Protein AF-A0A250J5I3-F1 (afdb_monomer_lite)

Structure (mmCIF, N/CA/C/O backbone):
data_AF-A0A250J5I3-F1
#
_entry.id   AF-A0A250J5I3-F1
#
loop_
_atom_site.group_PDB
_atom_site.id
_atom_site.type_symbol
_atom_site.label_atom_id
_atom_site.label_alt_id
_atom_site.label_comp_id
_atom_site.label_asym_id
_atom_site.label_entity_id
_atom_site.label_seq_id
_atom_site.pdbx_PDB_ins_code
_atom_site.Cartn_x
_atom_site.Cartn_y
_atom_site.Cartn_z
_atom_site.occupancy
_atom_site.B_iso_or_equiv
_atom_site.auth_seq_id
_atom_site.auth_comp_id
_atom_site.auth_asym_id
_atom_site.auth_atom_id
_atom_site.pdbx_PDB_model_num
ATOM 1 N N . MET A 1 1 ? 29.305 -10.556 -14.996 1.00 42.75 1 MET A N 1
ATOM 2 C CA . MET A 1 1 ? 28.631 -10.645 -13.682 1.00 42.75 1 MET A CA 1
ATOM 3 C C . MET A 1 1 ? 27.154 -10.826 -13.970 1.00 42.75 1 MET A C 1
ATOM 5 O O . MET A 1 1 ? 26.653 -10.110 -14.824 1.00 42.75 1 MET A O 1
ATOM 9 N N . SER A 1 2 ? 26.488 -11.826 -13.389 1.00 50.28 2 SER A N 1
ATOM 10 C CA . SER A 1 2 ? 25.041 -11.995 -13.577 1.00 50.28 2 SER A CA 1
ATOM 11 C C . SER A 1 2 ? 24.342 -10.745 -13.052 1.00 50.28 2 SER A C 1
ATOM 13 O O . SER A 1 2 ? 24.501 -10.423 -11.874 1.00 50.28 2 SER A O 1
ATOM 15 N N . GLN A 1 3 ? 23.629 -10.029 -13.919 1.00 68.94 3 GLN A N 1
ATOM 16 C CA . GLN A 1 3 ? 22.866 -8.850 -13.527 1.00 68.94 3 GLN A CA 1
ATOM 17 C C . GLN A 1 3 ? 21.899 -9.222 -12.401 1.00 68.94 3 GLN A C 1
ATOM 19 O O . GLN A 1 3 ? 21.121 -10.170 -12.521 1.00 68.94 3 GLN A O 1
ATOM 24 N N . GLY A 1 4 ? 21.992 -8.512 -11.276 1.00 89.81 4 GLY A N 1
ATOM 25 C CA . GLY A 1 4 ? 21.109 -8.736 -10.137 1.00 89.81 4 GLY A CA 1
ATOM 26 C C . GLY A 1 4 ? 19.684 -8.330 -10.495 1.00 89.81 4 GLY A C 1
ATOM 27 O O . GLY A 1 4 ? 19.469 -7.247 -11.033 1.00 89.81 4 GLY A O 1
ATOM 28 N N . VAL A 1 5 ? 18.705 -9.183 -10.201 1.00 95.69 5 VAL A N 1
ATOM 29 C CA . VAL A 1 5 ? 17.290 -8.798 -10.297 1.00 95.69 5 VAL A CA 1
ATOM 30 C C . VAL A 1 5 ? 16.966 -7.880 -9.123 1.00 95.69 5 VAL A C 1
ATOM 32 O O . VAL A 1 5 ? 17.154 -8.275 -7.974 1.00 95.69 5 VAL A O 1
ATOM 35 N N . VAL A 1 6 ? 16.467 -6.677 -9.408 1.00 96.44 6 VAL A N 1
ATOM 36 C CA . VAL A 1 6 ? 16.144 -5.659 -8.393 1.00 96.44 6 VAL A CA 1
ATOM 37 C C . VAL A 1 6 ? 14.668 -5.648 -8.017 1.00 96.44 6 VAL A C 1
ATOM 39 O O . VAL A 1 6 ? 14.320 -5.296 -6.894 1.00 96.44 6 VAL A O 1
ATOM 42 N N . ALA A 1 7 ? 13.789 -6.063 -8.930 1.00 96.06 7 ALA A N 1
ATOM 43 C CA . ALA A 1 7 ? 12.356 -6.139 -8.680 1.00 96.06 7 ALA A CA 1
ATOM 44 C C . ALA A 1 7 ? 11.700 -7.221 -9.541 1.00 96.06 7 ALA A C 1
ATOM 46 O O . ALA A 1 7 ? 12.154 -7.517 -10.646 1.00 96.06 7 ALA A O 1
ATOM 47 N N . ARG A 1 8 ? 10.601 -7.787 -9.035 1.00 96.81 8 ARG A N 1
ATOM 48 C CA . ARG A 1 8 ? 9.744 -8.720 -9.771 1.00 96.81 8 ARG A CA 1
ATOM 49 C C . ARG A 1 8 ? 8.285 -8.330 -9.630 1.00 96.81 8 ARG A C 1
ATOM 51 O O . ARG A 1 8 ? 7.863 -7.868 -8.572 1.00 96.81 8 ARG A O 1
ATOM 58 N N . ARG A 1 9 ? 7.506 -8.585 -10.674 1.00 95.19 9 ARG A N 1
ATOM 59 C CA . ARG A 1 9 ? 6.047 -8.581 -10.618 1.00 95.19 9 ARG A CA 1
ATOM 60 C C . ARG A 1 9 ? 5.505 -9.885 -11.166 1.00 95.19 9 ARG A C 1
ATOM 62 O O . ARG A 1 9 ? 5.894 -10.308 -12.246 1.00 95.19 9 ARG A O 1
ATOM 69 N N . ARG A 1 10 ? 4.564 -10.472 -10.435 1.00 95.62 10 ARG A N 1
ATOM 70 C CA . ARG A 1 10 ? 3.869 -11.693 -10.820 1.00 95.62 10 ARG A CA 1
ATOM 71 C C . ARG A 1 10 ? 2.427 -11.386 -11.212 1.00 95.62 10 ARG A C 1
ATOM 73 O O . ARG A 1 10 ? 1.768 -10.595 -10.540 1.00 95.62 10 ARG A O 1
ATOM 80 N N . TYR A 1 11 ? 1.969 -12.040 -12.271 1.00 95.50 11 TYR A N 1
ATOM 81 C CA . TYR A 1 11 ? 0.589 -12.047 -12.735 1.00 95.50 11 TYR A CA 1
ATOM 82 C C . TYR A 1 11 ? 0.059 -13.473 -12.711 1.00 95.50 11 TYR A C 1
ATOM 84 O O . TYR A 1 11 ? 0.733 -14.397 -13.176 1.00 95.50 11 TYR A O 1
ATOM 92 N N . ASP A 1 12 ? -1.160 -13.642 -12.224 1.00 93.75 12 ASP A N 1
ATOM 93 C CA . ASP A 1 12 ? -1.880 -14.899 -12.351 1.00 93.75 12 ASP A CA 1
ATOM 94 C C . ASP A 1 12 ? -2.465 -15.005 -13.760 1.00 93.75 12 ASP A C 1
ATOM 96 O O . ASP A 1 12 ? -2.951 -14.019 -14.325 1.00 93.75 12 ASP A O 1
ATOM 100 N N . ARG A 1 13 ? -2.407 -16.200 -14.353 1.00 92.31 13 ARG A N 1
ATOM 101 C CA . ARG A 1 13 ? -3.056 -16.457 -15.642 1.00 92.31 13 ARG A CA 1
ATOM 102 C C . ARG A 1 13 ? -4.535 -16.760 -15.412 1.00 92.31 13 ARG A C 1
ATOM 104 O O . ARG A 1 13 ? -4.888 -17.508 -14.502 1.00 92.31 13 ARG A O 1
ATOM 111 N N . VAL A 1 14 ? -5.405 -16.197 -16.248 1.00 89.75 14 VAL A N 1
ATOM 112 C CA . VAL A 1 14 ? -6.868 -16.369 -16.142 1.00 89.75 14 VAL A CA 1
ATOM 113 C C . VAL A 1 14 ? -7.299 -17.822 -16.323 1.00 89.75 14 VAL A C 1
ATOM 115 O O . VAL A 1 14 ? -8.282 -18.251 -15.728 1.00 89.75 14 VAL A O 1
ATOM 118 N N . ASP A 1 15 ? -6.549 -18.598 -17.104 1.00 89.38 15 ASP A N 1
ATOM 119 C CA . ASP A 1 15 ? -6.783 -20.034 -17.286 1.00 89.38 15 ASP A CA 1
ATOM 120 C C . ASP A 1 15 ? -6.412 -20.879 -16.047 1.00 89.38 15 ASP A C 1
ATOM 122 O O . ASP A 1 15 ? -6.593 -22.098 -16.053 1.00 89.38 15 ASP A O 1
ATOM 126 N N . GLY A 1 16 ? -5.873 -20.248 -14.997 1.00 84.94 16 GLY A N 1
ATOM 127 C CA . GLY A 1 16 ? -5.437 -20.882 -13.756 1.00 84.94 16 GLY A CA 1
ATOM 128 C C . GLY A 1 16 ? -4.137 -21.680 -13.876 1.00 84.94 16 GLY A C 1
ATOM 129 O O . GLY A 1 16 ? -3.735 -22.342 -12.918 1.00 84.94 16 GLY A O 1
ATOM 130 N N . ARG A 1 17 ? -3.457 -21.657 -15.030 1.00 85.44 17 ARG A N 1
ATOM 131 C CA . ARG A 1 17 ? -2.283 -22.500 -15.285 1.00 85.44 17 ARG A CA 1
ATOM 132 C C . ARG A 1 17 ? -0.997 -21.701 -15.138 1.00 85.44 17 ARG A C 1
ATOM 134 O O . ARG A 1 17 ? -0.411 -21.240 -16.113 1.00 85.44 17 ARG A O 1
ATOM 141 N N . GLY A 1 18 ? -0.515 -21.593 -13.906 1.00 88.31 18 GLY A N 1
ATOM 142 C CA . GLY A 1 18 ? 0.772 -20.965 -13.611 1.00 88.31 18 GLY A CA 1
ATOM 143 C C . GLY A 1 18 ? 0.701 -19.440 -13.564 1.00 88.31 18 GLY A C 1
ATOM 144 O O . GLY A 1 18 ? -0.332 -18.865 -13.232 1.00 88.31 18 GLY A O 1
ATOM 145 N N . HIS A 1 19 ? 1.831 -18.788 -13.825 1.00 94.69 19 HIS A N 1
ATOM 146 C CA . HIS A 1 19 ? 1.980 -17.345 -13.670 1.00 94.69 19 HIS A CA 1
ATOM 147 C C . HIS A 1 19 ? 2.905 -16.768 -14.736 1.00 94.69 19 HIS A C 1
ATOM 149 O O . HIS A 1 19 ? 3.790 -17.462 -15.235 1.00 94.69 19 HIS A O 1
ATOM 155 N N . VAL A 1 20 ? 2.705 -15.487 -15.032 1.00 96.81 20 VAL A N 1
ATOM 156 C CA . VAL A 1 20 ? 3.652 -14.672 -15.795 1.00 96.81 20 VAL A CA 1
ATOM 157 C C . VAL A 1 20 ? 4.465 -13.845 -14.812 1.00 96.81 20 VAL A C 1
ATOM 159 O O . VAL A 1 20 ? 3.907 -13.246 -13.892 1.00 96.81 20 VAL A O 1
ATOM 162 N N . GLU A 1 21 ? 5.778 -13.800 -14.994 1.00 97.50 21 GLU A N 1
ATOM 163 C CA . GLU A 1 21 ? 6.678 -12.972 -14.195 1.00 97.50 21 GLU A CA 1
ATOM 164 C C . GLU A 1 21 ? 7.330 -11.905 -15.072 1.00 97.50 21 GLU A C 1
ATOM 166 O O . GLU A 1 21 ? 7.763 -12.179 -16.186 1.00 97.50 21 GLU A O 1
ATOM 171 N N . VAL A 1 22 ? 7.419 -10.687 -14.544 1.00 97.94 22 VAL A N 1
ATOM 172 C CA . VAL A 1 22 ? 8.264 -9.614 -15.063 1.00 97.94 22 VAL A CA 1
ATOM 173 C C . VAL A 1 22 ? 9.399 -9.406 -14.076 1.00 97.94 22 VAL A C 1
ATOM 175 O O . VAL A 1 22 ? 9.141 -9.073 -12.920 1.00 97.94 22 VAL A O 1
ATOM 178 N N . ALA A 1 23 ? 10.638 -9.567 -14.519 1.00 98.06 23 ALA A N 1
ATOM 179 C CA . ALA A 1 23 ? 11.836 -9.293 -13.740 1.00 98.06 23 ALA A CA 1
ATOM 180 C C . ALA A 1 23 ? 12.533 -8.039 -14.277 1.00 98.06 23 ALA A C 1
ATOM 182 O O . ALA A 1 23 ? 12.765 -7.925 -15.477 1.00 98.06 23 ALA A O 1
ATOM 183 N N . PHE A 1 24 ? 12.886 -7.117 -13.383 1.00 97.94 24 PHE A N 1
ATOM 184 C CA . PHE A 1 24 ? 13.697 -5.939 -13.684 1.00 97.94 24 PHE A CA 1
ATOM 185 C C . PHE A 1 24 ? 15.104 -6.150 -13.147 1.00 97.94 24 PHE A C 1
ATOM 187 O O . PHE A 1 24 ? 15.281 -6.520 -11.982 1.00 97.94 24 PHE A O 1
ATOM 194 N N . PHE A 1 25 ? 16.099 -5.907 -13.988 1.00 97.81 25 PHE A N 1
ATOM 195 C CA . PHE A 1 25 ? 17.501 -6.084 -13.646 1.00 97.81 25 PHE A CA 1
ATOM 196 C C . PHE A 1 25 ? 18.133 -4.754 -13.237 1.00 97.81 25 PHE A C 1
ATOM 198 O O . PHE A 1 25 ? 17.642 -3.678 -13.582 1.00 97.81 25 PHE A O 1
ATOM 205 N N . GLN A 1 26 ? 19.219 -4.843 -12.472 1.00 96.94 26 GLN A N 1
ATOM 206 C CA . GLN A 1 26 ? 20.009 -3.706 -12.018 1.00 96.94 26 GLN A CA 1
ATOM 207 C C . GLN A 1 26 ? 20.327 -2.775 -13.200 1.00 96.94 26 GLN A C 1
ATOM 209 O O . GLN A 1 26 ? 20.926 -3.237 -14.172 1.00 96.94 26 GLN A O 1
ATOM 214 N N . PRO A 1 27 ? 19.955 -1.482 -13.130 1.00 97.38 27 PRO A N 1
ATOM 215 C CA . PRO A 1 27 ? 20.377 -0.519 -14.131 1.00 97.38 27 PRO A CA 1
ATOM 216 C C . PRO A 1 27 ? 21.900 -0.395 -14.164 1.00 97.38 27 PRO A C 1
ATOM 218 O O . PRO A 1 27 ? 22.549 -0.322 -13.115 1.00 97.38 27 PRO A O 1
ATOM 221 N N . GLU A 1 28 ? 22.453 -0.340 -15.368 1.00 95.88 28 GLU A N 1
ATOM 222 C CA . GLU A 1 28 ? 23.886 -0.228 -15.625 1.00 95.88 28 GLU A CA 1
ATOM 223 C C . GLU A 1 28 ? 24.174 1.046 -16.400 1.00 95.88 28 GLU A C 1
ATOM 225 O O . GLU A 1 28 ? 23.474 1.350 -17.366 1.00 95.88 28 GLU A O 1
ATOM 230 N N . GLN A 1 29 ? 25.226 1.753 -16.000 1.00 96.56 29 GLN A N 1
ATOM 231 C CA . GLN A 1 29 ? 25.740 2.864 -16.781 1.00 96.56 29 GLN A CA 1
ATOM 232 C C . GLN A 1 29 ? 26.491 2.332 -18.002 1.00 96.56 29 GLN A C 1
ATOM 234 O O . GLN A 1 29 ? 27.327 1.430 -17.892 1.00 96.56 29 GLN A O 1
ATOM 239 N N . ASP A 1 30 ? 26.194 2.897 -19.161 1.00 93.25 30 ASP A N 1
ATOM 240 C CA . ASP A 1 30 ? 26.934 2.665 -20.383 1.00 93.25 30 ASP A CA 1
ATOM 241 C C . ASP A 1 30 ? 28.211 3.509 -20.405 1.00 93.25 30 ASP A C 1
ATOM 243 O O . ASP A 1 30 ? 28.199 4.706 -20.119 1.00 93.25 30 ASP A O 1
ATOM 247 N N . GLY A 1 31 ? 29.335 2.859 -20.707 1.00 90.06 31 GLY A N 1
ATOM 248 C CA . GLY A 1 31 ? 30.650 3.491 -20.647 1.00 90.06 31 GLY A CA 1
ATOM 249 C C . GLY A 1 31 ? 30.929 4.472 -21.785 1.00 90.06 31 GLY A C 1
ATOM 250 O O . GLY A 1 31 ? 31.858 5.265 -21.659 1.00 90.06 31 GLY A O 1
ATOM 251 N N . GLU A 1 32 ? 30.163 4.422 -22.879 1.00 91.00 32 GLU A N 1
ATOM 252 C CA . GLU A 1 32 ? 30.363 5.290 -24.042 1.00 91.00 32 GLU A CA 1
ATOM 253 C C . GLU A 1 32 ? 29.457 6.517 -23.985 1.00 91.00 32 GLU A C 1
ATOM 255 O O . GLU A 1 32 ? 29.930 7.637 -24.178 1.00 91.00 32 GLU A O 1
ATOM 260 N N . THR A 1 33 ? 28.165 6.324 -23.707 1.00 91.56 33 THR A N 1
ATOM 261 C CA . THR A 1 33 ? 27.198 7.432 -23.694 1.00 91.56 33 THR A CA 1
ATOM 262 C C . THR A 1 33 ? 27.075 8.100 -22.327 1.00 91.56 33 THR A C 1
ATOM 264 O O . THR A 1 33 ? 26.702 9.268 -22.250 1.00 91.56 33 THR A O 1
ATOM 267 N N . GLY A 1 34 ? 27.391 7.383 -21.243 1.00 91.50 34 GLY A N 1
ATOM 268 C CA . GLY A 1 34 ? 27.132 7.820 -19.871 1.00 91.50 34 GLY A CA 1
ATOM 269 C C . GLY A 1 34 ? 25.677 7.644 -19.422 1.00 91.50 34 GLY A C 1
ATOM 270 O O . GLY A 1 34 ? 25.412 7.798 -18.227 1.00 91.50 34 GLY A O 1
ATOM 271 N N . ASP A 1 35 ? 24.770 7.281 -20.337 1.00 94.25 35 ASP A N 1
ATOM 272 C CA . ASP A 1 35 ? 23.377 6.954 -20.032 1.00 94.25 35 ASP A CA 1
ATOM 273 C C . ASP A 1 35 ? 23.287 5.622 -19.287 1.00 94.25 35 ASP A C 1
ATOM 275 O O . ASP A 1 35 ? 24.195 4.794 -19.299 1.00 94.25 35 ASP A O 1
ATOM 279 N N . PHE A 1 36 ? 22.148 5.376 -18.660 1.00 97.44 36 PHE A N 1
ATOM 280 C CA . PHE A 1 36 ? 21.834 4.115 -18.014 1.00 97.44 36 PHE A CA 1
ATOM 281 C C . PHE A 1 36 ? 20.907 3.274 -18.882 1.00 97.44 36 PHE A C 1
ATOM 283 O O . PHE A 1 36 ? 19.959 3.774 -19.484 1.00 97.44 36 PHE A O 1
ATOM 290 N N . ARG A 1 37 ? 21.125 1.961 -18.871 1.00 96.50 37 ARG A N 1
ATOM 291 C CA . ARG A 1 37 ? 20.185 0.967 -19.395 1.00 96.50 37 ARG A CA 1
ATOM 292 C C . ARG A 1 37 ? 19.650 0.099 -18.266 1.00 96.50 37 ARG A C 1
ATOM 294 O O . ARG A 1 37 ? 20.399 -0.309 -17.384 1.00 96.50 37 ARG A O 1
ATOM 301 N N . CYS A 1 38 ? 18.364 -0.224 -18.308 1.00 97.75 38 CYS A N 1
ATOM 302 C CA . CYS A 1 38 ? 17.721 -1.167 -17.401 1.00 97.75 38 CYS A CA 1
ATOM 303 C C . CYS A 1 38 ? 17.100 -2.310 -18.216 1.00 97.75 38 CYS A C 1
ATOM 305 O O . CYS A 1 38 ? 16.124 -2.093 -18.946 1.00 97.75 38 CYS A O 1
ATOM 307 N N . PRO A 1 39 ? 17.668 -3.523 -18.131 1.00 98.06 39 PRO A N 1
ATOM 308 C CA . PRO A 1 39 ? 17.087 -4.710 -18.743 1.00 98.06 39 PRO A CA 1
ATOM 309 C C . PRO A 1 39 ? 15.846 -5.193 -17.985 1.00 98.06 39 PRO A C 1
ATOM 311 O O . PRO A 1 39 ? 15.742 -5.049 -16.763 1.00 98.06 39 PRO A O 1
ATOM 314 N N . PHE A 1 40 ? 14.921 -5.825 -18.703 1.00 98.00 40 PHE A N 1
ATOM 315 C CA . PHE A 1 40 ? 13.791 -6.543 -18.125 1.00 98.00 40 PHE A CA 1
ATOM 316 C C . PHE A 1 40 ? 13.468 -7.817 -18.913 1.00 98.00 40 PHE A C 1
ATOM 318 O O . PHE A 1 40 ? 13.698 -7.907 -20.122 1.00 98.00 40 PHE A O 1
ATOM 325 N N . GLU A 1 41 ? 12.920 -8.808 -18.215 1.00 98.25 41 GLU A N 1
ATOM 326 C CA . GLU A 1 41 ? 12.480 -10.081 -18.786 1.00 98.25 41 GLU A CA 1
ATOM 327 C C . GLU A 1 41 ? 11.027 -10.354 -18.410 1.00 98.25 41 GLU A C 1
ATOM 329 O O . GLU A 1 41 ? 10.635 -10.151 -17.264 1.00 98.25 41 GLU A O 1
ATOM 334 N N . ILE A 1 42 ? 10.240 -10.838 -19.368 1.00 97.94 42 ILE A N 1
ATOM 335 C CA . ILE A 1 42 ? 8.886 -11.346 -19.158 1.00 97.94 42 ILE A CA 1
ATOM 336 C C . ILE A 1 42 ? 8.903 -12.836 -19.469 1.00 97.94 42 ILE A C 1
ATOM 338 O O . ILE A 1 42 ? 9.229 -13.215 -20.591 1.00 97.94 42 ILE A O 1
ATOM 342 N N . SER A 1 43 ? 8.538 -13.673 -18.505 1.00 97.12 43 SER A N 1
ATOM 343 C CA . SER A 1 43 ? 8.536 -15.132 -18.639 1.00 97.12 43 SER A CA 1
ATOM 344 C C . SER A 1 43 ? 7.181 -15.731 -18.254 1.00 97.12 43 SER A C 1
ATOM 346 O O . SER A 1 43 ? 6.401 -15.121 -17.525 1.00 97.12 43 SER A O 1
ATOM 348 N N . GLY A 1 44 ? 6.882 -16.928 -18.768 1.00 94.56 44 GLY A N 1
ATOM 349 C CA . GLY A 1 44 ? 5.645 -17.660 -18.455 1.00 94.56 44 GLY A CA 1
ATOM 350 C C . GLY A 1 44 ? 4.430 -17.314 -19.327 1.00 94.56 44 GLY A C 1
ATOM 351 O O . GLY A 1 44 ? 3.323 -17.758 -19.024 1.00 94.56 44 GLY A O 1
ATOM 352 N N . LEU A 1 45 ? 4.612 -16.534 -20.399 1.00 93.19 45 LEU A N 1
ATOM 353 C CA . LEU A 1 45 ? 3.567 -16.294 -21.400 1.00 93.19 45 LEU A CA 1
ATOM 354 C C . LEU A 1 45 ? 3.282 -17.574 -22.202 1.00 93.19 45 LEU A C 1
ATOM 356 O O . LEU A 1 45 ? 4.190 -18.326 -22.553 1.00 93.19 45 LEU A O 1
ATOM 360 N N . GLU A 1 46 ? 2.010 -17.833 -22.500 1.00 88.50 46 GLU A N 1
ATOM 361 C CA . GLU A 1 46 ? 1.612 -19.040 -23.227 1.00 88.50 46 GLU A CA 1
ATOM 362 C C . GLU A 1 46 ? 2.045 -18.977 -24.691 1.00 88.50 46 GLU A C 1
ATOM 364 O O . GLU A 1 46 ? 1.705 -18.036 -25.403 1.00 88.50 46 GLU A O 1
ATOM 369 N N . GLY A 1 47 ? 2.786 -19.993 -25.142 1.00 86.56 47 GLY A N 1
ATOM 370 C CA . GLY A 1 47 ? 3.242 -20.089 -26.531 1.00 86.56 47 GLY A CA 1
ATOM 371 C C . GLY A 1 47 ? 4.273 -19.030 -26.936 1.00 86.56 47 GLY A C 1
ATOM 372 O O . GLY A 1 47 ? 4.554 -18.896 -28.124 1.00 86.56 47 GLY A O 1
ATOM 373 N N . VAL A 1 48 ? 4.834 -18.288 -25.975 1.00 88.94 48 VAL A N 1
ATOM 374 C CA . VAL A 1 48 ? 5.797 -17.207 -26.212 1.00 88.94 48 VAL A CA 1
ATOM 375 C C . VAL A 1 48 ? 7.054 -17.474 -25.384 1.00 88.94 48 VAL A C 1
ATOM 377 O O . VAL A 1 48 ? 6.977 -17.686 -24.174 1.00 88.94 48 VAL A O 1
ATOM 380 N N . GLU A 1 49 ? 8.221 -17.484 -26.035 1.00 93.56 49 GLU A N 1
ATOM 381 C CA . GLU A 1 49 ? 9.507 -17.507 -25.325 1.00 93.56 49 GLU A CA 1
ATOM 382 C C . GLU A 1 49 ? 9.676 -16.250 -24.464 1.00 93.56 49 GLU A C 1
ATOM 384 O O . GLU A 1 49 ? 9.060 -15.218 -24.731 1.00 93.56 49 GLU A O 1
ATOM 389 N N . SER A 1 50 ? 10.532 -16.311 -23.439 1.00 94.56 50 SER A N 1
ATOM 390 C CA . SER A 1 50 ? 10.776 -15.150 -22.581 1.00 94.56 50 SER A CA 1
ATOM 391 C C . SER A 1 50 ? 11.113 -13.898 -23.399 1.00 94.56 50 SER A C 1
ATOM 393 O O . SER A 1 50 ? 12.093 -13.871 -24.146 1.00 94.56 50 SER A O 1
ATOM 395 N N . ILE A 1 51 ? 10.340 -12.830 -23.208 1.00 96.00 51 ILE A N 1
ATOM 396 C CA . ILE A 1 51 ? 10.601 -11.536 -23.839 1.00 96.00 51 ILE A CA 1
ATOM 397 C C . ILE A 1 51 ? 11.703 -10.854 -23.037 1.00 96.00 51 ILE A C 1
ATOM 399 O O . ILE A 1 51 ? 11.495 -10.528 -21.871 1.00 96.00 51 ILE A O 1
ATOM 403 N N . ARG A 1 52 ? 12.856 -10.602 -23.658 1.00 97.19 52 ARG A N 1
ATOM 404 C CA . ARG A 1 52 ? 13.964 -9.847 -23.056 1.00 97.19 52 ARG A CA 1
ATOM 405 C C . ARG A 1 52 ? 14.170 -8.542 -23.803 1.00 97.19 52 ARG A C 1
ATOM 407 O O . ARG A 1 52 ? 14.382 -8.547 -25.012 1.00 97.19 52 ARG A O 1
ATOM 414 N N . GLN A 1 53 ? 14.091 -7.434 -23.082 1.00 96.94 53 GLN A N 1
ATOM 415 C CA . GLN A 1 53 ? 14.249 -6.088 -23.624 1.00 96.94 53 GLN A CA 1
ATOM 416 C C . GLN A 1 53 ? 15.017 -5.214 -22.631 1.00 96.94 53 GLN A C 1
ATOM 418 O O . GLN A 1 53 ? 15.301 -5.618 -21.505 1.00 96.94 53 GLN A O 1
ATOM 423 N N . GLN A 1 54 ? 15.368 -4.007 -23.056 1.00 96.31 54 GLN A N 1
ATOM 424 C CA . GLN A 1 54 ? 16.018 -3.015 -22.211 1.00 96.31 54 GLN A CA 1
ATOM 425 C C . GLN A 1 54 ? 15.499 -1.625 -22.553 1.00 96.31 54 GLN A C 1
ATOM 427 O O . GLN A 1 54 ? 15.147 -1.357 -23.702 1.00 96.31 54 GLN A O 1
ATOM 432 N N . ALA A 1 55 ? 15.468 -0.753 -21.554 1.00 95.62 55 ALA A N 1
ATOM 433 C CA . ALA A 1 55 ? 15.131 0.652 -21.721 1.00 95.62 55 ALA A CA 1
ATOM 434 C C . ALA A 1 55 ? 16.285 1.536 -21.251 1.00 95.62 55 ALA A C 1
ATOM 436 O O . ALA A 1 55 ? 17.064 1.128 -20.391 1.00 95.62 55 ALA A O 1
ATOM 437 N N . TRP A 1 56 ? 16.382 2.733 -21.820 1.00 94.25 56 TRP A N 1
ATOM 438 C CA . TRP A 1 56 ? 17.458 3.685 -21.552 1.00 94.25 56 TRP A CA 1
ATOM 439 C C . TRP A 1 56 ? 16.954 4.864 -20.730 1.00 94.25 56 TRP A C 1
ATOM 441 O O . TRP A 1 56 ? 15.762 5.147 -20.736 1.00 94.25 56 TRP A O 1
ATOM 451 N N . GLY A 1 57 ? 17.843 5.554 -20.031 1.00 91.69 57 GLY A N 1
ATOM 452 C CA . GLY A 1 57 ? 17.551 6.798 -19.333 1.00 91.69 57 GLY A CA 1
ATOM 453 C C . GLY A 1 57 ? 18.829 7.537 -18.961 1.00 91.69 57 GLY A C 1
ATOM 454 O O . GLY A 1 57 ? 19.892 6.934 -18.901 1.00 91.69 57 GLY A O 1
ATOM 455 N N . VAL A 1 58 ? 18.721 8.834 -18.688 1.00 92.94 58 VAL A N 1
ATOM 456 C CA . VAL A 1 58 ? 19.848 9.693 -18.288 1.00 92.94 58 VAL A CA 1
ATOM 457 C C . VAL A 1 58 ? 20.477 9.209 -16.976 1.00 92.94 58 VAL A C 1
ATOM 459 O O . VAL A 1 58 ? 21.678 9.336 -16.763 1.00 92.94 58 VAL A O 1
ATOM 462 N N . ASP A 1 59 ? 19.667 8.616 -16.096 1.00 95.25 59 ASP A N 1
ATOM 463 C CA . ASP A 1 59 ? 20.110 8.000 -14.851 1.00 95.25 59 ASP A CA 1
ATOM 464 C C . ASP A 1 59 ? 19.451 6.629 -14.618 1.00 95.25 59 ASP A C 1
ATOM 466 O O . ASP A 1 59 ? 18.553 6.186 -15.345 1.00 95.25 59 ASP A O 1
ATOM 470 N N . SER A 1 60 ? 19.911 5.942 -13.570 1.00 96.00 60 SER A N 1
ATOM 471 C CA . SER A 1 60 ? 19.405 4.617 -13.196 1.00 96.00 60 SER A CA 1
ATOM 472 C C . SER A 1 60 ? 17.912 4.598 -12.850 1.00 96.00 60 SER A C 1
ATOM 474 O O . SER A 1 60 ? 17.248 3.588 -13.095 1.00 96.00 60 SER A O 1
ATOM 476 N N . VAL A 1 61 ? 17.370 5.693 -12.307 1.00 95.62 61 VAL A N 1
ATOM 477 C CA . VAL A 1 61 ? 15.958 5.796 -11.920 1.00 95.62 61 VAL A CA 1
ATOM 478 C C . VAL A 1 61 ? 15.095 5.907 -13.169 1.00 95.62 61 VAL A C 1
ATOM 480 O O . VAL A 1 61 ? 14.138 5.146 -13.321 1.00 95.62 61 VAL A O 1
ATOM 483 N N . GLN A 1 62 ? 15.458 6.792 -14.097 1.00 93.19 62 GLN A N 1
ATOM 484 C CA . GLN A 1 62 ? 14.748 6.967 -15.354 1.00 93.19 62 GLN A CA 1
ATOM 485 C C . GLN A 1 62 ? 14.825 5.699 -16.210 1.00 93.19 62 GLN A C 1
ATOM 487 O O . GLN A 1 62 ? 13.805 5.278 -16.755 1.00 93.19 62 GLN A O 1
ATOM 492 N N . ALA A 1 63 ? 15.988 5.044 -16.290 1.00 95.81 63 ALA A N 1
ATOM 493 C CA . ALA A 1 63 ? 16.127 3.787 -17.024 1.00 95.81 63 ALA A CA 1
ATOM 494 C C . ALA A 1 63 ? 15.179 2.705 -16.473 1.00 95.81 63 ALA A C 1
ATOM 496 O O . ALA A 1 63 ? 14.497 2.025 -17.243 1.00 95.81 63 ALA A O 1
ATOM 497 N N . LEU A 1 64 ? 15.065 2.586 -15.144 1.00 96.06 64 LEU A N 1
ATOM 498 C CA . LEU A 1 64 ? 14.128 1.661 -14.501 1.00 96.06 64 LEU A CA 1
ATOM 499 C C . LEU A 1 64 ? 12.660 2.040 -14.762 1.00 96.06 64 LEU A C 1
ATOM 501 O O . LEU A 1 64 ? 11.850 1.169 -15.083 1.00 96.06 64 LEU A O 1
ATOM 505 N N . GLN A 1 65 ? 12.303 3.324 -14.671 1.00 94.31 65 GLN A N 1
ATOM 506 C CA . GLN A 1 65 ? 10.952 3.803 -14.991 1.00 94.31 65 GLN A CA 1
ATOM 507 C C . GLN A 1 65 ? 10.572 3.489 -16.446 1.00 94.31 65 GLN A C 1
ATOM 509 O O . GLN A 1 65 ? 9.469 2.999 -16.710 1.00 94.31 65 GLN A O 1
ATOM 514 N N . GLN A 1 66 ? 11.492 3.700 -17.390 1.00 93.50 66 GLN A N 1
ATOM 515 C CA . GLN A 1 66 ? 11.271 3.361 -18.794 1.00 93.50 66 GLN A CA 1
ATOM 516 C C . GLN A 1 66 ? 11.202 1.845 -19.019 1.00 93.50 66 GLN A C 1
ATOM 518 O O . GLN A 1 66 ? 10.397 1.395 -19.831 1.00 93.50 66 GLN A O 1
ATOM 523 N N . ALA A 1 67 ? 11.953 1.037 -18.263 1.00 96.31 67 ALA A N 1
ATOM 524 C CA . ALA A 1 67 ? 11.840 -0.420 -18.322 1.00 96.31 67 ALA A CA 1
ATOM 525 C C . ALA A 1 67 ? 10.461 -0.896 -17.842 1.00 96.31 67 ALA A C 1
ATOM 527 O O . ALA A 1 67 ? 9.841 -1.738 -18.491 1.00 96.31 67 ALA A O 1
ATOM 528 N N . MET A 1 68 ? 9.925 -0.316 -16.760 1.00 95.69 68 MET A N 1
ATOM 529 C CA . MET A 1 68 ? 8.563 -0.606 -16.286 1.00 95.69 68 MET A CA 1
ATOM 530 C C . MET A 1 68 ? 7.501 -0.242 -17.332 1.00 95.69 68 MET A C 1
ATOM 532 O O . MET A 1 68 ? 6.555 -1.002 -17.557 1.00 95.69 68 MET A O 1
ATOM 536 N N . GLN A 1 69 ? 7.679 0.885 -18.023 1.00 93.44 69 GLN A N 1
ATOM 537 C CA . GLN A 1 69 ? 6.819 1.273 -19.139 1.00 93.44 69 GLN A CA 1
ATOM 538 C C . GLN A 1 69 ? 6.954 0.307 -20.328 1.00 93.44 69 GLN A C 1
ATOM 540 O O . GLN A 1 69 ? 5.943 -0.072 -20.923 1.00 93.44 69 GLN A O 1
ATOM 545 N N . GLY A 1 70 ? 8.174 -0.124 -20.653 1.00 93.94 70 GLY A N 1
ATOM 546 C CA . GLY A 1 70 ? 8.447 -1.125 -21.682 1.00 93.94 70 GLY A CA 1
ATOM 547 C C . GLY A 1 70 ? 7.744 -2.449 -21.387 1.00 93.94 70 GLY A C 1
ATOM 548 O O . GLY A 1 70 ? 7.035 -2.974 -22.246 1.00 93.94 70 GLY A O 1
ATOM 549 N N . ALA A 1 71 ? 7.829 -2.934 -20.146 1.00 95.50 71 ALA A N 1
ATOM 550 C CA . ALA A 1 71 ? 7.119 -4.129 -19.703 1.00 95.50 71 ALA A CA 1
ATOM 551 C C . ALA A 1 71 ? 5.597 -3.980 -19.841 1.00 95.50 71 ALA A C 1
ATOM 553 O O . ALA A 1 71 ? 4.928 -4.887 -20.335 1.00 95.50 71 ALA A O 1
ATOM 554 N N . ARG A 1 72 ? 5.037 -2.819 -19.475 1.00 93.75 72 ARG A N 1
ATOM 555 C CA . ARG A 1 72 ? 3.606 -2.529 -19.657 1.00 93.75 72 ARG A CA 1
ATOM 556 C C . ARG A 1 72 ? 3.183 -2.621 -21.124 1.00 93.75 72 ARG A C 1
ATOM 558 O O . ARG A 1 72 ? 2.124 -3.175 -21.412 1.00 93.75 72 ARG A O 1
ATOM 565 N N . VAL A 1 73 ? 3.975 -2.056 -22.035 1.00 92.06 73 VAL A N 1
ATOM 566 C CA . VAL A 1 73 ? 3.699 -2.090 -23.480 1.00 92.06 73 VAL A CA 1
ATOM 567 C C . VAL A 1 73 ? 3.812 -3.516 -24.015 1.00 92.06 73 VAL A C 1
ATOM 569 O O . VAL A 1 73 ? 2.913 -3.966 -24.718 1.00 92.06 73 VAL A O 1
ATOM 572 N N . ALA A 1 74 ? 4.856 -4.249 -23.626 1.00 94.50 74 ALA A N 1
ATOM 573 C CA . ALA A 1 74 ? 5.071 -5.632 -24.043 1.00 94.50 74 ALA A CA 1
ATOM 574 C C . ALA A 1 74 ? 3.970 -6.588 -23.545 1.00 94.50 74 ALA A C 1
ATOM 576 O O . ALA A 1 74 ? 3.598 -7.520 -24.250 1.00 94.50 74 ALA A O 1
ATOM 577 N N . LEU A 1 75 ? 3.402 -6.337 -22.362 1.00 94.25 75 LEU A N 1
ATOM 578 C CA . LEU A 1 75 ? 2.287 -7.114 -21.812 1.00 94.25 75 LEU A CA 1
ATOM 579 C C . LEU A 1 75 ? 0.915 -6.721 -22.373 1.00 94.25 75 LEU A C 1
ATOM 581 O O . LEU A 1 75 ? -0.044 -7.472 -22.198 1.00 94.25 75 LEU A O 1
ATOM 585 N N . ALA A 1 76 ? 0.781 -5.562 -23.027 1.00 91.81 76 ALA A N 1
ATOM 586 C CA . ALA A 1 76 ? -0.515 -5.049 -23.469 1.00 91.81 76 ALA A CA 1
ATOM 587 C C . ALA A 1 76 ? -1.304 -6.020 -24.376 1.00 91.81 76 ALA A C 1
ATOM 589 O O . ALA A 1 76 ? -2.502 -6.172 -24.129 1.00 91.81 76 ALA A O 1
ATOM 590 N N . PRO A 1 77 ? -0.684 -6.736 -25.340 1.00 93.06 77 PRO A N 1
ATOM 591 C CA . PRO A 1 77 ? -1.382 -7.742 -26.148 1.00 93.06 77 PRO A CA 1
ATOM 592 C C . PRO A 1 77 ? -1.921 -8.933 -25.341 1.00 93.06 77 PRO A C 1
ATOM 594 O O . PRO A 1 77 ? -2.840 -9.610 -25.787 1.00 93.06 77 PRO A O 1
ATOM 597 N N . HIS A 1 78 ? -1.369 -9.184 -24.151 1.00 92.12 78 HIS A N 1
ATOM 598 C CA . HIS A 1 78 ? -1.719 -10.316 -23.288 1.00 92.12 78 HIS A CA 1
ATOM 599 C C . HIS A 1 78 ? -2.624 -9.922 -22.111 1.00 92.12 78 HIS A C 1
ATOM 601 O O . HIS A 1 78 ? -2.994 -10.781 -21.314 1.00 92.12 78 HIS A O 1
ATOM 607 N N . ARG A 1 79 ? -3.007 -8.641 -21.997 1.00 90.75 79 ARG A N 1
ATOM 608 C CA . ARG A 1 79 ? -3.787 -8.068 -20.883 1.00 90.75 79 ARG A CA 1
ATOM 609 C C . ARG A 1 79 ? -4.962 -8.936 -20.437 1.00 90.75 79 ARG A C 1
ATOM 611 O O . ARG A 1 79 ? -5.148 -9.145 -19.245 1.00 90.75 79 ARG A O 1
ATOM 618 N N . GLU A 1 80 ? -5.766 -9.422 -21.377 1.00 91.19 80 GLU A N 1
ATOM 619 C CA . GLU A 1 80 ? -7.007 -10.138 -21.055 1.00 91.19 80 GLU A CA 1
ATOM 620 C C . GLU A 1 80 ? -6.752 -11.462 -20.324 1.00 91.19 80 GLU A C 1
ATOM 622 O O . GLU A 1 80 ? -7.587 -11.894 -19.527 1.00 91.19 80 GLU A O 1
ATOM 627 N N . GLN A 1 81 ? -5.575 -12.053 -20.534 1.00 91.81 81 GLN A N 1
ATOM 628 C CA . GLN A 1 81 ? -5.159 -13.347 -19.995 1.00 91.81 81 GLN A CA 1
ATOM 629 C C . GLN A 1 81 ? -4.480 -13.235 -18.627 1.00 91.81 81 GLN A C 1
ATOM 631 O O . GLN A 1 81 ? -4.182 -14.260 -18.013 1.00 91.81 81 GLN A O 1
ATOM 636 N N . LEU A 1 82 ? -4.222 -12.015 -18.151 1.00 92.94 82 LEU A N 1
ATOM 637 C CA . LEU A 1 82 ? -3.424 -11.755 -16.959 1.00 92.94 82 LEU A CA 1
ATOM 638 C C . LEU A 1 82 ? -4.254 -11.075 -15.882 1.00 92.94 82 LEU A C 1
ATOM 640 O O . LEU A 1 82 ? -5.122 -10.246 -16.166 1.00 92.94 82 LEU A O 1
ATOM 644 N N . ARG A 1 83 ? -3.968 -11.421 -14.630 1.00 90.44 83 ARG A N 1
ATOM 645 C CA . ARG A 1 83 ? -4.497 -10.739 -13.457 1.00 90.44 83 ARG A CA 1
ATOM 646 C C . ARG A 1 83 ? -3.366 -10.311 -12.547 1.00 90.44 83 ARG A C 1
ATOM 648 O O . ARG A 1 83 ? -2.484 -11.101 -12.222 1.00 90.44 83 ARG A O 1
ATOM 655 N N . TRP A 1 84 ? -3.411 -9.061 -12.119 1.00 89.88 84 TRP A N 1
ATOM 656 C CA . TRP A 1 84 ? -2.574 -8.556 -11.042 1.00 89.88 84 TRP A CA 1
ATOM 657 C C . TRP A 1 84 ? -3.491 -8.164 -9.893 1.00 89.88 84 TRP A C 1
ATOM 659 O O . TRP A 1 84 ? -4.368 -7.327 -10.073 1.00 89.88 84 TRP A O 1
ATOM 669 N N . LEU A 1 85 ? -3.341 -8.816 -8.736 1.00 85.12 85 LEU A N 1
ATOM 670 C CA . LEU A 1 85 ? -4.247 -8.633 -7.591 1.00 85.12 85 LEU A CA 1
ATOM 671 C C . LEU A 1 85 ? -5.730 -8.850 -7.962 1.00 85.12 85 LEU A C 1
ATOM 673 O O . LEU A 1 85 ? -6.611 -8.150 -7.478 1.00 85.12 85 LEU A O 1
ATOM 677 N N . SER A 1 86 ? -6.007 -9.835 -8.825 1.00 76.69 86 SER A N 1
ATOM 678 C CA . SER A 1 86 ? -7.339 -10.124 -9.394 1.00 76.69 86 SER A CA 1
ATOM 679 C C . SER A 1 86 ? -7.924 -9.051 -10.330 1.00 76.69 86 SER A C 1
ATOM 681 O O . SER A 1 86 ? -9.031 -9.240 -10.833 1.00 76.69 86 SER A O 1
ATOM 683 N N . ASP A 1 87 ? -7.183 -7.984 -10.644 1.00 77.75 87 ASP A N 1
ATOM 684 C CA . ASP A 1 87 ? -7.581 -6.952 -11.607 1.00 77.75 87 ASP A CA 1
ATOM 685 C C . ASP A 1 87 ? -6.992 -7.229 -13.004 1.00 77.75 87 ASP A C 1
ATOM 687 O O . ASP A 1 87 ? -5.934 -7.841 -13.157 1.00 77.75 87 ASP A O 1
ATOM 691 N N . SER A 1 88 ? -7.700 -6.779 -14.037 1.00 76.19 88 SER A N 1
ATOM 692 C CA . SER A 1 88 ? -7.249 -6.730 -15.430 1.00 76.19 88 SER A CA 1
ATOM 693 C C . SER A 1 88 ? -6.249 -5.601 -15.715 1.00 76.19 88 SER A C 1
ATOM 695 O O . SER A 1 88 ? -5.660 -5.560 -16.802 1.00 76.19 88 SER A O 1
ATOM 697 N N . ASP A 1 89 ? -6.071 -4.651 -14.791 1.00 81.00 89 ASP A N 1
ATOM 698 C CA . ASP A 1 89 ? -5.021 -3.654 -14.925 1.00 81.00 89 ASP A CA 1
ATOM 699 C C . ASP A 1 89 ? -3.636 -4.249 -14.649 1.00 81.00 89 ASP A C 1
ATOM 701 O O . ASP A 1 89 ? -3.414 -4.993 -13.700 1.00 81.00 89 ASP A O 1
ATOM 705 N N . LEU A 1 90 ? -2.665 -3.900 -15.494 1.00 84.94 90 LEU A N 1
ATOM 706 C CA . LEU A 1 90 ? -1.311 -4.456 -15.423 1.00 84.94 90 LEU A CA 1
ATOM 707 C C . LEU A 1 90 ? -0.479 -3.819 -14.288 1.00 84.94 90 LEU A C 1
ATOM 709 O O . LEU A 1 90 ? 0.692 -4.143 -14.103 1.00 84.94 90 LEU A O 1
ATOM 713 N N . GLY A 1 91 ? -1.047 -2.859 -13.551 1.00 83.50 91 GLY A N 1
ATOM 714 C CA . GLY A 1 91 ? -0.447 -2.261 -12.356 1.00 83.50 91 GLY A CA 1
ATOM 715 C C . GLY A 1 91 ? 0.810 -1.423 -12.590 1.00 83.50 91 GLY A C 1
ATOM 716 O O . GLY A 1 91 ? 1.504 -1.057 -11.638 1.00 83.50 91 GLY A O 1
ATOM 717 N N . PHE A 1 92 ? 1.224 -1.212 -13.840 1.00 87.62 92 PHE A N 1
ATOM 718 C CA . PHE A 1 92 ? 2.332 -0.320 -14.182 1.00 87.62 92 PHE A CA 1
ATOM 719 C C . PHE A 1 92 ? 1.769 1.068 -14.453 1.00 87.62 92 PHE A C 1
ATOM 721 O O . PHE A 1 92 ? 0.882 1.221 -15.298 1.00 87.62 92 PHE A O 1
ATOM 728 N N . ALA A 1 93 ? 2.298 2.064 -13.740 1.00 80.56 93 ALA A N 1
ATOM 729 C CA . ALA A 1 93 ? 1.891 3.450 -13.901 1.00 80.56 93 ALA A CA 1
ATOM 730 C C . ALA A 1 93 ? 2.028 3.874 -15.367 1.00 80.56 93 ALA A C 1
ATOM 732 O O . ALA A 1 93 ? 3.020 3.573 -16.036 1.00 80.56 93 ALA A O 1
ATOM 733 N N . ARG A 1 94 ? 1.012 4.569 -15.879 1.00 79.94 94 ARG A N 1
ATOM 734 C CA . ARG A 1 94 ? 1.096 5.182 -17.200 1.00 79.94 94 ARG A CA 1
ATOM 735 C C . ARG A 1 94 ? 1.893 6.463 -17.068 1.00 79.94 94 ARG A C 1
ATOM 737 O O . ARG A 1 94 ? 1.555 7.329 -16.269 1.00 79.94 94 ARG A O 1
ATOM 744 N N . TYR A 1 95 ? 2.938 6.566 -17.870 1.00 71.81 95 TYR A N 1
ATOM 745 C CA . TYR A 1 95 ? 3.692 7.796 -17.983 1.00 71.81 95 TYR A CA 1
ATOM 746 C C . TYR A 1 9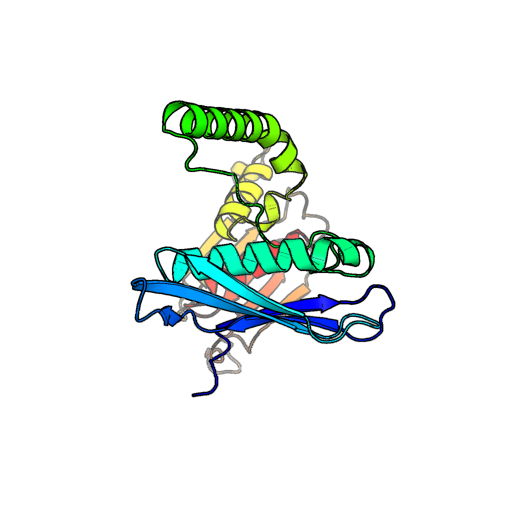5 ? 2.858 8.867 -18.691 1.00 71.81 95 TYR A C 1
ATOM 748 O O . TYR A 1 95 ? 2.302 8.612 -19.764 1.00 71.81 95 TYR A O 1
ATOM 756 N N . VAL A 1 96 ? 2.782 10.048 -18.082 1.00 74.25 96 VAL A N 1
ATOM 757 C CA . VAL A 1 96 ? 2.316 11.261 -18.750 1.00 74.25 96 VAL A CA 1
ATOM 758 C C . VAL A 1 96 ? 3.493 11.775 -19.574 1.00 74.25 96 VAL A C 1
ATOM 760 O O . VAL A 1 96 ? 4.537 12.058 -18.987 1.00 74.25 96 VAL A O 1
ATOM 763 N N . PRO A 1 97 ? 3.362 11.862 -20.908 1.00 68.75 97 PRO A N 1
ATOM 764 C CA . PRO A 1 97 ? 4.423 12.383 -21.756 1.00 68.75 97 PRO A CA 1
ATOM 765 C C . PRO A 1 97 ? 4.885 13.773 -21.282 1.00 68.75 97 PRO A C 1
ATOM 767 O O . PRO A 1 97 ? 4.045 14.633 -21.032 1.00 68.75 97 PRO A O 1
ATOM 770 N N . ASN A 1 98 ? 6.198 13.988 -21.175 1.00 70.69 98 ASN A N 1
ATOM 771 C CA . ASN A 1 98 ? 6.807 15.296 -20.911 1.00 70.69 98 ASN A CA 1
ATOM 772 C C . ASN A 1 98 ? 7.967 15.556 -21.889 1.00 70.69 98 ASN A C 1
ATOM 774 O O . ASN A 1 98 ? 8.298 14.685 -22.698 1.00 70.69 98 ASN A O 1
ATOM 778 N N . GLY A 1 99 ? 8.566 16.748 -21.838 1.00 69.88 99 GLY A N 1
ATOM 779 C CA . GLY A 1 99 ? 9.698 17.100 -22.696 1.00 69.88 99 GLY A CA 1
ATOM 780 C C . GLY A 1 99 ? 9.286 17.654 -24.059 1.00 69.88 99 GLY A C 1
ATOM 781 O O . GLY A 1 99 ? 10.102 17.684 -24.978 1.00 69.88 99 GLY A O 1
ATOM 782 N N . PHE A 1 100 ? 8.041 18.122 -24.203 1.00 78.12 100 PHE A N 1
ATOM 783 C CA . PHE A 1 100 ? 7.584 18.814 -25.416 1.00 78.12 100 PHE A CA 1
ATOM 784 C C . PHE A 1 100 ? 7.835 20.326 -25.371 1.00 78.12 100 PHE A C 1
ATOM 786 O O . PHE A 1 100 ? 7.509 21.038 -26.321 1.00 78.12 100 PHE A O 1
ATOM 793 N N . GLY A 1 101 ? 8.416 20.809 -24.273 1.00 77.94 101 GLY A N 1
ATOM 794 C CA . GLY A 1 101 ? 8.648 22.220 -24.002 1.00 77.94 101 GLY A CA 1
ATOM 795 C C . GLY A 1 101 ? 7.734 22.737 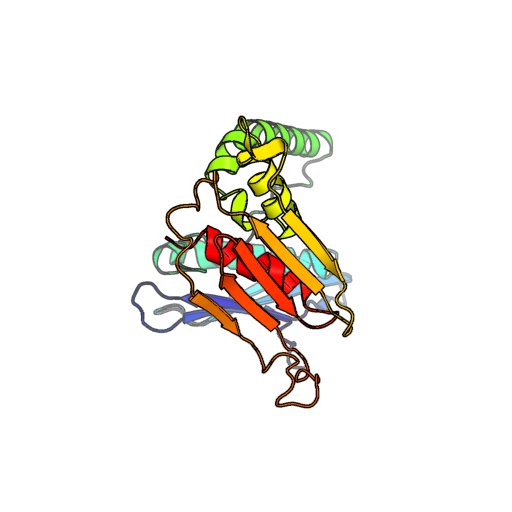-22.886 1.00 77.94 101 GLY A C 1
ATOM 796 O O . GLY A 1 101 ? 6.651 22.191 -22.658 1.00 77.94 101 GLY A O 1
ATOM 797 N N . PRO A 1 102 ? 8.155 23.806 -22.188 1.00 78.44 102 PRO A N 1
ATOM 798 C CA . PRO A 1 102 ? 7.538 24.237 -20.934 1.00 78.44 102 PRO A CA 1
ATOM 799 C C . PRO A 1 102 ? 6.060 24.614 -21.079 1.00 78.44 102 PRO A C 1
ATOM 801 O O . PRO A 1 102 ? 5.283 24.406 -20.150 1.00 78.44 102 PRO A O 1
ATOM 804 N N . GLU A 1 103 ? 5.639 25.149 -22.229 1.00 87.69 103 GLU A N 1
ATOM 805 C CA . GLU A 1 103 ? 4.244 25.558 -22.423 1.00 87.69 103 GLU A CA 1
ATOM 806 C C . GLU A 1 103 ? 3.290 24.366 -22.549 1.00 87.69 103 GLU A C 1
ATOM 808 O O . GLU A 1 103 ? 2.209 24.384 -21.948 1.00 87.69 103 GLU A O 1
ATOM 813 N N . LEU A 1 104 ? 3.674 23.343 -23.323 1.00 80.31 104 LEU A N 1
ATOM 814 C CA . LEU A 1 104 ? 2.840 22.162 -23.537 1.00 80.31 104 LEU A CA 1
ATOM 815 C C . LEU A 1 104 ? 2.865 21.237 -22.317 1.00 80.31 104 LEU A C 1
ATOM 817 O O . LEU A 1 104 ? 1.813 20.734 -21.927 1.00 80.31 104 LEU A O 1
ATOM 821 N N . ASP A 1 105 ? 4.020 21.090 -21.669 1.00 80.69 105 ASP A N 1
ATOM 822 C CA . ASP A 1 105 ? 4.143 20.318 -20.430 1.00 80.69 105 ASP A CA 1
ATOM 823 C C . ASP A 1 105 ? 3.255 20.931 -19.327 1.00 80.69 105 ASP A C 1
ATOM 825 O O . ASP A 1 105 ? 2.405 20.240 -18.764 1.00 80.69 105 ASP A O 1
ATOM 829 N N . ALA A 1 106 ? 3.310 22.255 -19.125 1.00 82.75 106 ALA A N 1
ATOM 830 C CA . ALA A 1 106 ? 2.431 22.945 -18.175 1.00 82.75 106 ALA A CA 1
ATOM 831 C C . ALA A 1 106 ? 0.943 22.873 -18.570 1.00 82.75 106 ALA A C 1
ATOM 833 O O . ALA A 1 106 ? 0.053 22.976 -17.723 1.00 82.75 106 ALA A O 1
ATOM 834 N N . HIS A 1 107 ? 0.633 22.743 -19.863 1.00 86.44 107 HIS A N 1
ATOM 835 C CA . HIS A 1 107 ? -0.738 22.527 -20.314 1.00 86.44 107 HIS A CA 1
ATOM 836 C C . HIS A 1 107 ? -1.241 21.128 -19.945 1.00 86.44 107 HIS A C 1
ATOM 838 O O . HIS A 1 107 ? -2.349 21.022 -19.419 1.00 86.44 107 HIS A O 1
ATOM 844 N N . PHE A 1 108 ? -0.437 20.082 -20.155 1.00 85.62 108 PHE A N 1
ATOM 845 C CA . PHE A 1 108 ? -0.784 18.728 -19.724 1.00 85.62 108 PHE A CA 1
ATOM 846 C C . PHE A 1 108 ? -0.910 18.622 -18.205 1.00 85.62 108 PHE A C 1
ATOM 848 O O . PHE A 1 108 ? -1.887 18.041 -17.735 1.00 85.62 108 PHE A O 1
ATOM 855 N N . GLU A 1 109 ? 0.001 19.235 -17.446 1.00 82.75 109 GLU A N 1
ATOM 856 C CA . GLU A 1 109 ? -0.097 19.317 -15.984 1.00 82.75 109 GLU A CA 1
ATOM 857 C C . GLU A 1 109 ? -1.430 19.934 -15.552 1.00 82.75 109 GLU A C 1
ATOM 859 O O . GLU A 1 109 ? -2.178 19.307 -14.804 1.00 82.75 109 GLU A O 1
ATOM 864 N N . ARG A 1 110 ? -1.801 21.097 -16.106 1.00 86.56 110 ARG A N 1
ATOM 865 C CA . ARG A 1 110 ? -3.091 21.738 -15.800 1.00 86.56 110 ARG A CA 1
ATOM 866 C C . ARG A 1 110 ? -4.289 20.860 -16.149 1.00 86.56 110 ARG A C 1
ATOM 868 O O . ARG A 1 110 ? -5.253 20.842 -15.390 1.00 86.56 110 ARG A O 1
ATOM 875 N N . LEU A 1 111 ? -4.263 20.155 -17.281 1.00 88.25 111 LEU A N 1
ATOM 876 C CA . LEU A 1 111 ? -5.354 19.250 -17.663 1.00 88.25 111 LEU A CA 1
ATOM 877 C C . LEU A 1 111 ? -5.486 18.084 -16.678 1.00 88.25 111 LEU A C 1
ATOM 879 O O . LEU A 1 111 ? -6.600 17.722 -16.305 1.00 88.25 111 LEU A O 1
ATOM 883 N N . ILE A 1 112 ? -4.361 17.520 -16.236 1.00 84.00 112 ILE A N 1
ATOM 884 C CA . ILE A 1 112 ? -4.343 16.445 -15.243 1.00 84.00 112 ILE A CA 1
ATOM 885 C C . ILE A 1 112 ? -4.845 16.959 -13.900 1.00 84.00 112 ILE A C 1
ATOM 887 O O . ILE A 1 112 ? -5.719 16.332 -13.317 1.00 84.00 112 ILE A O 1
ATOM 891 N N . GLU A 1 113 ? -4.353 18.100 -13.421 1.00 81.06 113 GLU A N 1
ATOM 892 C CA . GLU A 1 113 ? -4.813 18.710 -12.171 1.00 81.06 113 GLU A CA 1
ATOM 893 C C . GLU A 1 113 ? -6.315 19.003 -12.204 1.00 81.06 113 GLU A C 1
ATOM 895 O O . GLU A 1 113 ? -7.036 18.664 -11.266 1.00 81.06 113 GLU A O 1
ATOM 900 N N . GLN A 1 114 ? -6.811 19.576 -13.303 1.00 85.50 114 GLN A N 1
ATOM 901 C CA . GLN A 1 114 ? -8.234 19.855 -13.488 1.00 85.50 114 GLN A CA 1
ATOM 902 C C . GLN A 1 114 ? -9.072 18.577 -13.472 1.00 85.50 114 GLN A C 1
ATOM 904 O O . GLN A 1 114 ? -10.097 18.529 -12.789 1.00 85.50 114 GLN A O 1
ATOM 909 N N . GLU A 1 115 ? -8.643 17.538 -14.189 1.00 84.06 115 GLU A N 1
ATOM 910 C CA . GLU A 1 115 ? -9.376 16.276 -14.228 1.00 84.06 115 GLU A CA 1
ATOM 911 C C . GLU A 1 115 ? -9.269 15.530 -12.890 1.00 84.06 115 GLU A C 1
ATOM 913 O O . GLU A 1 115 ? -10.261 14.976 -12.432 1.00 84.06 115 GLU A O 1
ATOM 918 N N . MET A 1 116 ? -8.135 15.597 -12.184 1.00 72.38 116 MET A N 1
ATOM 919 C CA . MET A 1 116 ? -8.004 15.074 -10.820 1.00 72.38 116 MET A CA 1
ATOM 920 C C . MET A 1 116 ? -8.952 15.782 -9.852 1.00 72.38 116 MET A C 1
ATOM 922 O O . MET A 1 116 ? -9.627 15.114 -9.076 1.00 72.38 116 MET A O 1
ATOM 926 N N . VAL A 1 117 ? -9.065 17.113 -9.907 1.00 78.00 117 VAL A N 1
ATOM 927 C CA . VAL A 1 117 ? -10.018 17.876 -9.081 1.00 78.00 117 VAL A CA 1
ATOM 928 C C . VAL A 1 117 ? -11.461 17.516 -9.434 1.00 78.00 117 VAL A C 1
ATOM 930 O O . VAL A 1 117 ? -12.288 17.321 -8.542 1.00 78.00 117 VAL A O 1
ATOM 933 N N . ARG A 1 118 ? -11.770 17.380 -10.727 1.00 79.44 118 ARG A N 1
ATOM 934 C CA . ARG A 1 118 ? -13.095 16.979 -11.210 1.00 79.44 118 ARG A CA 1
ATOM 935 C C . ARG A 1 118 ? -13.467 15.570 -10.757 1.00 79.44 118 ARG A C 1
ATOM 937 O O . ARG A 1 118 ? -14.608 15.332 -10.363 1.00 79.44 118 ARG A O 1
ATOM 944 N N . LEU A 1 119 ? -12.521 14.641 -10.840 1.00 70.88 119 LEU A N 1
ATOM 945 C CA . LEU A 1 119 ? -12.714 13.245 -10.484 1.00 70.88 119 LEU A CA 1
ATOM 946 C C . LEU A 1 119 ? -12.566 13.007 -8.984 1.00 70.88 119 LEU A C 1
ATOM 948 O O . LEU A 1 119 ? -13.071 11.996 -8.520 1.00 70.88 119 LEU A O 1
ATOM 952 N N . ALA A 1 120 ? -11.977 13.913 -8.200 1.00 64.31 120 ALA A N 1
ATOM 953 C CA . ALA A 1 120 ? -11.754 13.725 -6.764 1.00 64.31 120 ALA A CA 1
ATOM 954 C C . ALA A 1 120 ? -13.007 13.263 -5.984 1.00 64.31 120 ALA A C 1
ATOM 956 O O . ALA A 1 120 ? -12.883 12.341 -5.176 1.00 64.31 120 ALA A O 1
ATOM 957 N N . PRO A 1 121 ? -14.230 13.783 -6.226 1.00 61.28 121 PRO A N 1
ATOM 958 C CA . PRO A 1 121 ? -15.442 13.268 -5.581 1.00 61.28 121 PRO A CA 1
ATOM 959 C C . PRO A 1 121 ? -15.851 11.855 -6.040 1.00 61.28 121 PRO A C 1
ATOM 961 O O . PRO A 1 121 ? -16.436 11.107 -5.259 1.00 61.28 121 PRO A O 1
ATOM 964 N N . ALA A 1 122 ? -15.566 11.483 -7.293 1.00 57.97 122 ALA A N 1
ATOM 965 C CA . ALA A 1 122 ? -15.843 10.157 -7.854 1.00 57.97 122 ALA A CA 1
ATOM 966 C C . ALA A 1 122 ? -14.767 9.128 -7.459 1.00 57.97 122 ALA A C 1
ATOM 968 O O . ALA A 1 122 ? -15.092 8.003 -7.096 1.00 57.97 122 ALA A O 1
ATOM 969 N N . MET A 1 123 ? -13.498 9.536 -7.423 1.00 49.25 123 MET A N 1
ATOM 970 C CA . MET A 1 123 ? -12.363 8.751 -6.936 1.00 49.25 123 MET A CA 1
ATOM 971 C C . MET A 1 123 ? -12.452 8.513 -5.425 1.00 49.25 123 MET A C 1
ATOM 973 O O . MET A 1 123 ? -12.123 7.419 -4.988 1.00 49.25 123 MET A O 1
ATOM 977 N N . LYS A 1 124 ? -13.022 9.449 -4.644 1.00 46.72 124 LYS A N 1
ATOM 978 C CA . LYS A 1 124 ? -13.432 9.220 -3.240 1.00 46.72 124 LYS A CA 1
ATOM 979 C C . LYS A 1 124 ? -14.476 8.106 -3.063 1.00 46.72 124 LYS A C 1
ATOM 981 O O . LYS A 1 124 ? -14.622 7.598 -1.958 1.00 46.72 124 LYS A O 1
ATOM 986 N N . ARG A 1 125 ? -15.232 7.760 -4.114 1.00 42.84 125 ARG A N 1
ATOM 987 C CA . ARG A 1 125 ? -16.224 6.665 -4.107 1.00 42.84 125 ARG A CA 1
ATOM 988 C C . ARG A 1 125 ? -15.695 5.369 -4.723 1.00 42.84 125 ARG A C 1
ATOM 990 O O . ARG A 1 125 ? -16.282 4.322 -4.486 1.00 42.84 125 ARG A O 1
ATOM 997 N N . GLN A 1 126 ? -14.644 5.443 -5.540 1.00 38.94 126 GLN A N 1
ATOM 998 C CA . GLN A 1 126 ? -14.120 4.311 -6.312 1.00 38.94 126 GLN A CA 1
ATOM 999 C C . GLN A 1 126 ? -12.842 3.715 -5.702 1.00 38.94 126 GLN A C 1
ATOM 1001 O O . GLN A 1 126 ? -12.585 2.525 -5.856 1.00 38.94 126 GLN A O 1
ATOM 1006 N N . TRP A 1 127 ? -12.095 4.510 -4.936 1.00 44.03 127 TRP A N 1
ATOM 1007 C CA . TRP A 1 127 ? -11.214 4.034 -3.878 1.00 44.03 127 TRP A CA 1
ATOM 1008 C C . TRP A 1 127 ? -11.961 4.200 -2.563 1.00 44.03 127 TRP A C 1
ATOM 1010 O O . TRP A 1 127 ? -12.337 5.320 -2.222 1.00 44.03 127 TRP A O 1
ATOM 1020 N N . ASN A 1 128 ? -12.211 3.110 -1.834 1.00 48.62 128 ASN A N 1
ATOM 1021 C CA . ASN A 1 128 ? -12.779 3.223 -0.496 1.00 48.62 128 A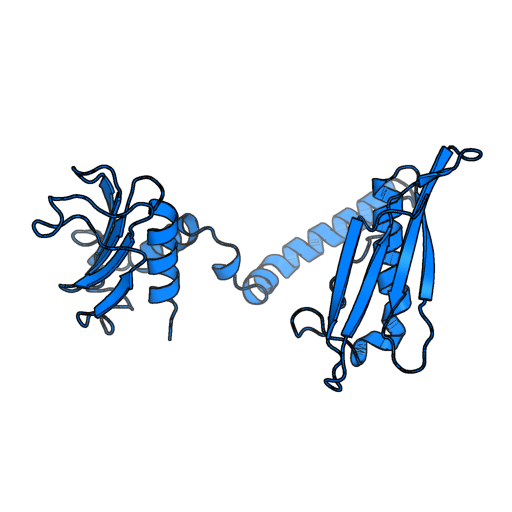SN A CA 1
ATOM 1022 C C . ASN A 1 128 ? -11.850 4.107 0.336 1.00 48.62 128 ASN A C 1
ATOM 1024 O O . ASN A 1 128 ? -10.742 3.700 0.684 1.00 48.62 128 ASN A O 1
ATOM 1028 N N . GLN A 1 129 ? -12.319 5.315 0.657 1.00 47.06 129 GLN A N 1
ATOM 1029 C CA . GLN A 1 129 ? -11.635 6.259 1.535 1.00 47.06 129 GLN A CA 1
ATOM 1030 C C . GLN A 1 129 ? -11.234 5.574 2.850 1.00 47.06 129 GLN A C 1
ATOM 1032 O O . GLN A 1 129 ? -10.206 5.905 3.417 1.00 47.06 129 GLN A O 1
ATOM 1037 N N . GLU A 1 130 ? -11.988 4.554 3.269 1.00 49.44 130 GLU A N 1
ATOM 1038 C CA . GLU A 1 130 ? -11.722 3.735 4.443 1.00 49.44 130 GLU A CA 1
ATOM 1039 C C . GLU A 1 130 ? -10.472 2.851 4.380 1.00 49.44 130 GLU A C 1
ATOM 1041 O O . GLU A 1 130 ? -10.043 2.455 5.450 1.00 49.44 130 GLU A O 1
ATOM 1046 N N . ASP A 1 131 ? -9.877 2.510 3.229 1.00 54.41 131 ASP A N 1
ATOM 1047 C CA . ASP A 1 131 ? -8.752 1.547 3.175 1.00 54.41 131 ASP A CA 1
ATOM 1048 C C . ASP A 1 131 ? -7.361 2.212 3.185 1.00 54.41 131 ASP A C 1
ATOM 1050 O O . ASP A 1 131 ? -6.363 1.551 3.470 1.00 54.41 131 ASP A O 1
ATOM 1054 N N . THR A 1 132 ? -7.281 3.529 2.963 1.00 61.84 132 THR A N 1
ATOM 1055 C CA . THR A 1 132 ? -6.033 4.313 3.072 1.00 61.84 132 THR A CA 1
ATOM 1056 C C . THR A 1 132 ? -5.880 5.048 4.401 1.00 61.84 132 THR A C 1
ATOM 1058 O O . THR A 1 132 ? -4.807 5.582 4.667 1.00 61.84 132 THR A O 1
ATOM 1061 N N . LEU A 1 133 ? -6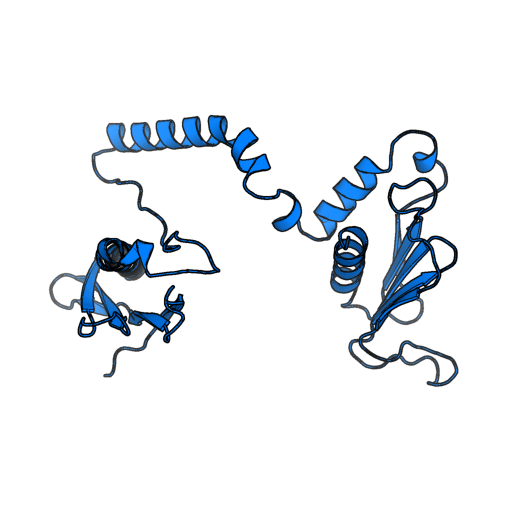.930 5.102 5.229 1.00 71.62 133 LEU A N 1
ATOM 1062 C CA . LEU A 1 133 ? -6.848 5.744 6.544 1.00 71.62 133 LEU A CA 1
ATOM 1063 C C . LEU A 1 133 ? -5.909 4.954 7.450 1.00 71.62 133 LEU A C 1
ATOM 1065 O O . LEU A 1 133 ? -5.991 3.720 7.535 1.00 71.62 133 LEU A O 1
ATOM 1069 N N . SER A 1 134 ? -5.066 5.672 8.184 1.00 85.62 134 SER A N 1
ATOM 1070 C CA . SER A 1 134 ? -4.467 5.133 9.397 1.00 85.62 134 SER A CA 1
ATOM 1071 C C . SER A 1 134 ? -5.561 4.751 10.400 1.00 85.62 134 SER A C 1
ATOM 1073 O O . SER A 1 134 ? -6.688 5.246 10.347 1.00 85.62 134 SER A O 1
ATOM 1075 N N . ASP A 1 135 ? -5.239 3.864 11.344 1.00 88.94 135 ASP A N 1
ATOM 1076 C CA . ASP A 1 135 ? -6.211 3.443 12.363 1.00 88.94 135 ASP A CA 1
ATOM 1077 C C . ASP A 1 135 ? -6.689 4.622 13.232 1.00 88.94 135 ASP A C 1
ATOM 1079 O O . ASP A 1 135 ? -7.813 4.604 13.725 1.00 88.94 135 ASP A O 1
ATOM 1083 N N . MET A 1 136 ? -5.861 5.668 13.362 1.00 91.00 136 MET A N 1
ATOM 1084 C CA . MET A 1 136 ? -6.206 6.913 14.053 1.00 91.00 136 MET A CA 1
ATOM 1085 C C . MET A 1 136 ? -7.213 7.750 13.262 1.00 91.00 136 MET A C 1
ATOM 1087 O O . MET A 1 136 ? -8.251 8.105 13.805 1.00 91.00 136 MET A O 1
ATOM 1091 N N . GLU A 1 137 ? -6.957 8.016 11.979 1.00 86.50 137 GLU A N 1
ATOM 1092 C CA . GLU A 1 137 ? -7.880 8.809 11.150 1.00 86.50 137 GLU A CA 1
ATOM 1093 C C . GLU A 1 137 ? -9.232 8.103 10.983 1.00 86.50 137 GLU A C 1
ATOM 1095 O O . GLU A 1 137 ? -10.281 8.745 10.932 1.00 86.50 137 GLU A O 1
ATOM 1100 N N . TRP A 1 138 ? -9.228 6.767 10.924 1.00 91.12 138 TRP A N 1
ATOM 1101 C CA . TRP A 1 138 ? -10.467 5.995 10.942 1.00 91.12 138 TRP A CA 1
ATOM 1102 C C . TRP A 1 138 ? -11.206 6.142 12.277 1.00 91.12 138 TRP A C 1
ATOM 1104 O O . TRP A 1 138 ? -12.421 6.324 12.269 1.00 91.12 138 TRP A O 1
ATOM 1114 N N . LEU A 1 139 ? -10.500 6.099 13.415 1.00 91.38 139 LEU A N 1
ATOM 1115 C CA . LEU A 1 139 ? -11.115 6.277 14.732 1.00 91.38 139 LEU A CA 1
ATOM 1116 C C . LEU A 1 139 ? -11.722 7.676 14.888 1.00 91.38 139 LEU A C 1
ATOM 1118 O O . LEU A 1 139 ? -12.820 7.790 15.422 1.00 91.38 139 LEU A O 1
ATOM 1122 N N . GLU A 1 140 ? -11.043 8.718 14.401 1.00 90.06 140 GLU A N 1
ATOM 1123 C CA . GLU A 1 140 ? -11.545 10.099 14.393 1.00 90.06 140 GLU A CA 1
ATOM 1124 C C . GLU A 1 140 ? -12.863 10.209 13.618 1.00 90.06 140 GLU A C 1
ATOM 1126 O O . GLU A 1 140 ? -13.843 10.746 14.134 1.00 90.06 140 GLU A O 1
ATOM 1131 N N . GLN A 1 141 ? -12.921 9.631 12.415 1.00 88.62 141 GLN A N 1
ATOM 1132 C CA . GLN A 1 141 ? -14.132 9.629 11.587 1.00 88.62 141 GLN A CA 1
ATOM 1133 C C . GLN A 1 141 ? -15.246 8.765 12.183 1.00 88.62 141 GLN A C 1
ATOM 1135 O O . GLN A 1 141 ? -16.414 9.155 12.165 1.00 88.62 141 GLN A O 1
ATOM 1140 N N . TRP A 1 142 ? -14.901 7.593 12.726 1.00 89.56 142 TRP A N 1
ATOM 1141 C CA . TRP A 1 142 ? -15.861 6.726 13.403 1.00 89.56 142 TRP A CA 1
ATOM 1142 C C . TRP A 1 142 ? -16.471 7.439 14.612 1.00 89.56 142 TRP A C 1
ATOM 1144 O O . TRP A 1 142 ? -17.692 7.426 14.764 1.00 89.56 142 TRP A O 1
ATOM 1154 N N . TYR A 1 143 ? -15.638 8.100 15.420 1.00 88.56 143 TYR A N 1
ATOM 1155 C CA . TYR A 1 143 ? -16.055 8.881 16.581 1.00 88.56 143 TYR A CA 1
ATOM 1156 C C . TYR A 1 143 ? -16.960 10.048 16.173 1.00 88.56 143 TYR A C 1
ATOM 1158 O O . TYR A 1 143 ? -18.050 10.194 16.720 1.00 88.56 143 TYR A O 1
ATOM 1166 N N . GLU A 1 144 ? -16.569 10.835 15.164 1.00 87.38 144 GLU A N 1
ATOM 1167 C CA . GLU A 1 144 ? -17.392 11.925 14.621 1.00 87.38 144 GLU A CA 1
ATOM 1168 C C . GLU A 1 144 ? -18.768 11.424 14.153 1.00 87.38 144 GLU A C 1
ATOM 1170 O O . GLU A 1 144 ? -19.788 12.061 14.422 1.00 87.38 144 GLU A O 1
ATOM 1175 N N . ALA A 1 145 ? -18.822 10.255 13.508 1.00 85.38 145 ALA A N 1
ATOM 1176 C CA . ALA A 1 145 ? -20.075 9.656 13.062 1.00 85.38 145 ALA A CA 1
ATOM 1177 C C . ALA A 1 145 ? -20.996 9.228 14.220 1.00 85.38 145 ALA A C 1
ATOM 1179 O O . ALA A 1 145 ? -22.216 9.254 14.039 1.00 85.38 145 ALA A O 1
ATOM 1180 N N . GLN A 1 146 ? -20.440 8.870 15.386 1.00 84.00 146 GLN A N 1
ATOM 1181 C CA . GLN A 1 146 ? -21.224 8.532 16.583 1.00 84.00 146 GLN A CA 1
ATOM 1182 C C . GLN A 1 146 ? -21.700 9.774 17.350 1.00 84.00 146 GLN A C 1
ATOM 1184 O O . GLN A 1 146 ? -22.673 9.697 18.095 1.00 84.00 146 GLN A O 1
ATOM 1189 N N . CYS A 1 147 ? -21.071 10.936 17.146 1.00 74.44 147 CYS A N 1
ATOM 1190 C CA . CYS A 1 147 ? -21.420 12.209 17.788 1.00 74.44 147 CYS A CA 1
ATOM 1191 C C . CYS A 1 147 ? -22.715 12.850 17.243 1.00 74.44 147 CYS A C 1
ATOM 1193 O O . CYS A 1 147 ? -22.780 14.062 17.022 1.00 74.44 147 CYS A O 1
ATOM 1195 N N . ARG A 1 148 ? -23.766 12.057 17.021 1.00 63.47 148 ARG A N 1
ATOM 1196 C CA . ARG A 1 148 ? -25.119 12.546 16.733 1.00 63.47 148 ARG A CA 1
ATOM 1197 C C . ARG A 1 148 ? -25.979 12.361 17.986 1.00 63.47 148 ARG A C 1
ATOM 1199 O O . ARG A 1 148 ? -26.052 11.264 18.521 1.00 63.47 148 ARG A O 1
ATOM 1206 N N . GLU A 1 149 ? -26.626 13.437 18.432 1.00 63.75 149 GLU A N 1
ATOM 1207 C CA . GLU A 1 149 ? -27.505 13.466 19.619 1.00 63.75 149 GLU A CA 1
ATOM 1208 C C . GLU A 1 149 ? -26.783 13.148 20.960 1.00 63.75 149 GLU A C 1
ATOM 1210 O O . GLU A 1 149 ? -25.710 13.694 21.216 1.00 63.75 149 GLU A O 1
ATOM 1215 N N . GLU A 1 150 ? -27.385 12.354 21.862 1.00 55.75 150 GLU A N 1
ATOM 1216 C CA . GLU A 1 150 ? -27.032 12.243 23.297 1.00 55.75 150 GLU A CA 1
ATOM 1217 C C . GLU A 1 150 ? -25.703 11.524 23.625 1.00 55.75 150 GLU A C 1
ATOM 1219 O O . GLU A 1 150 ? -25.231 11.614 24.763 1.00 55.75 150 GLU A O 1
ATOM 1224 N N . TRP A 1 151 ? -25.054 10.849 22.665 1.00 69.50 151 TRP A N 1
ATOM 1225 C CA . TRP A 1 151 ? -23.803 10.110 22.923 1.00 69.50 151 TRP A CA 1
ATOM 1226 C C . TRP A 1 151 ? -22.650 11.033 23.358 1.00 69.50 151 TRP A C 1
ATOM 1228 O O . TRP A 1 151 ? -21.840 10.672 24.213 1.00 69.50 151 TRP A O 1
ATOM 1238 N N . ALA A 1 152 ? -22.643 12.278 22.867 1.00 59.09 152 ALA A N 1
ATOM 1239 C CA . ALA A 1 152 ? -21.570 13.255 23.063 1.00 59.09 152 ALA A CA 1
ATOM 1240 C C . ALA A 1 152 ? -21.302 13.663 24.528 1.00 59.09 152 ALA A C 1
ATOM 1242 O O . ALA A 1 152 ? -20.271 14.275 24.811 1.00 59.09 152 ALA A O 1
ATOM 1243 N N . HIS A 1 153 ? -22.213 13.368 25.463 1.00 55.56 153 HIS A N 1
ATOM 1244 C CA . HIS A 1 153 ? -22.142 13.904 26.825 1.00 55.56 153 HIS A CA 1
ATOM 1245 C C . HIS A 1 153 ? -21.614 12.923 27.882 1.00 55.56 153 HIS A C 1
ATOM 1247 O O . HIS A 1 153 ? -21.083 13.386 28.894 1.00 55.56 153 HIS A O 1
ATOM 1253 N N . HIS A 1 154 ? -21.706 11.600 27.676 1.00 55.12 154 HIS A N 1
ATOM 1254 C CA . HIS A 1 154 ? -21.418 10.622 28.743 1.00 55.12 154 HIS A CA 1
ATOM 1255 C C . HIS A 1 154 ? -20.762 9.302 28.301 1.00 55.12 154 HIS A C 1
ATOM 1257 O O . HIS A 1 154 ? -20.429 8.487 29.163 1.00 55.12 154 HIS A O 1
ATOM 1263 N N . GLN A 1 155 ? -20.563 9.072 27.000 1.00 63.16 155 GLN A N 1
ATOM 1264 C CA . GLN A 1 155 ? -20.043 7.817 26.446 1.00 63.16 155 GLN A CA 1
ATOM 1265 C C . GLN A 1 155 ? -19.008 8.128 25.359 1.00 63.16 155 GLN A C 1
ATOM 1267 O O . GLN A 1 155 ? -19.107 9.153 24.692 1.00 63.16 155 GLN A O 1
ATOM 1272 N N . GLY A 1 156 ? -17.949 7.321 25.239 1.00 80.81 156 GLY A N 1
ATOM 1273 C CA . GLY A 1 156 ? -16.831 7.725 24.388 1.00 80.81 156 GLY A CA 1
ATOM 1274 C C . GLY A 1 156 ? -15.720 6.704 24.195 1.00 80.81 156 GLY A C 1
ATOM 1275 O O . GLY A 1 156 ? -15.806 5.543 24.600 1.00 80.81 156 GLY A O 1
ATOM 1276 N N . VAL A 1 157 ? -14.652 7.191 23.566 1.00 91.50 157 VAL A N 1
ATOM 1277 C CA . VAL A 1 157 ? -13.390 6.484 23.345 1.00 91.50 157 VAL A CA 1
ATOM 1278 C C . VAL A 1 157 ? -12.393 6.928 24.411 1.00 91.50 157 VAL A C 1
ATOM 1280 O O . VAL A 1 157 ? -12.123 8.117 24.563 1.00 91.50 157 VAL A O 1
ATOM 1283 N N . ASN A 1 158 ? -11.827 5.975 25.145 1.00 93.19 158 ASN A N 1
ATOM 1284 C CA . ASN A 1 158 ? -10.833 6.221 26.180 1.00 93.19 158 ASN A CA 1
ATOM 1285 C C . ASN A 1 158 ? -9.551 5.439 25.867 1.00 93.19 158 ASN A C 1
ATOM 1287 O O . ASN A 1 158 ? -9.592 4.216 25.729 1.00 93.19 158 ASN A O 1
ATOM 1291 N N . ILE A 1 159 ? -8.431 6.158 25.753 1.00 94.81 159 ILE A N 1
ATOM 1292 C CA . ILE A 1 159 ? -7.088 5.592 25.603 1.00 94.81 159 ILE A CA 1
ATOM 1293 C C . ILE A 1 159 ? -6.277 5.976 26.839 1.00 94.81 159 ILE A C 1
ATOM 1295 O O . ILE A 1 159 ? -6.058 7.160 27.099 1.00 94.81 159 ILE A O 1
ATOM 1299 N N . GLN A 1 160 ? -5.817 4.981 27.589 1.00 94.56 160 GLN A N 1
ATOM 1300 C CA . GLN A 1 160 ? -5.072 5.155 28.836 1.00 94.56 160 GLN A CA 1
ATOM 1301 C C . GLN A 1 160 ? -3.833 4.264 28.866 1.00 94.56 160 GLN A C 1
ATOM 1303 O O . GLN A 1 160 ? -3.783 3.221 28.216 1.00 94.56 160 GLN A O 1
ATOM 1308 N N . SER A 1 161 ? -2.827 4.669 29.639 1.00 93.88 161 SER A N 1
ATOM 1309 C CA . SER A 1 161 ? -1.751 3.766 30.044 1.00 93.88 161 SER A CA 1
ATOM 1310 C C . SER A 1 161 ? -2.229 2.841 31.162 1.00 93.88 161 SER A C 1
ATOM 1312 O O . SER A 1 161 ? -3.046 3.244 31.988 1.00 93.88 161 SER A O 1
ATOM 1314 N N . LEU A 1 162 ? -1.679 1.633 31.220 1.00 88.06 162 LEU A N 1
ATOM 1315 C CA . LEU A 1 162 ? -1.886 0.694 32.323 1.00 88.06 162 LEU A CA 1
ATOM 1316 C C . LEU A 1 162 ? -0.764 0.801 33.377 1.00 88.06 162 LEU A C 1
ATOM 1318 O O . LEU A 1 162 ? 0.353 1.218 33.062 1.00 88.06 162 LEU A O 1
ATOM 1322 N N . ASP A 1 163 ? -1.055 0.386 34.616 1.00 75.44 163 ASP A N 1
ATOM 1323 C CA . ASP A 1 163 ? -0.083 0.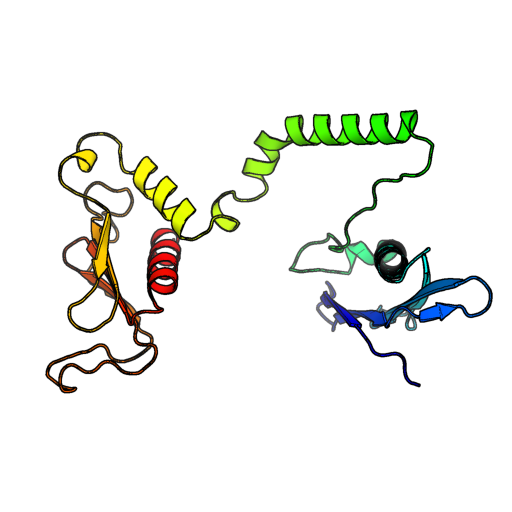351 35.728 1.00 75.44 163 ASP A CA 1
ATOM 1324 C C . ASP A 1 163 ? 1.024 -0.698 35.508 1.00 75.44 163 ASP A C 1
ATOM 1326 O O . ASP A 1 163 ? 2.155 -0.544 35.972 1.00 75.44 163 ASP A O 1
ATOM 1330 N N . ASN A 1 164 ? 0.720 -1.753 34.747 1.00 69.56 164 ASN A N 1
ATOM 1331 C CA . ASN A 1 164 ? 1.717 -2.576 34.075 1.00 69.56 164 ASN A CA 1
ATOM 1332 C C . ASN A 1 164 ? 1.975 -1.956 32.691 1.00 69.56 164 ASN A C 1
ATOM 1334 O O . ASN A 1 164 ? 1.013 -1.741 31.963 1.00 69.56 164 ASN A O 1
ATOM 1338 N N . PRO A 1 165 ? 3.224 -1.624 32.304 1.00 83.06 165 PRO A N 1
ATOM 1339 C CA . PRO A 1 165 ? 3.462 -0.807 31.118 1.00 83.06 165 PRO A CA 1
ATOM 1340 C C . PRO A 1 165 ? 2.692 -1.326 29.904 1.00 83.06 165 PRO A C 1
ATOM 1342 O O . PRO A 1 165 ? 2.867 -2.471 29.488 1.00 83.06 165 PRO A O 1
ATOM 1345 N N . GLY A 1 166 ? 1.828 -0.483 29.352 1.00 91.06 166 GLY A N 1
ATOM 1346 C CA . GLY A 1 166 ? 0.876 -0.920 28.348 1.00 91.06 166 GLY A CA 1
ATOM 1347 C C . GLY A 1 166 ? -0.187 0.120 28.059 1.00 91.06 166 GLY A C 1
ATOM 1348 O O . GLY A 1 166 ? -0.184 1.212 28.629 1.00 91.06 166 GLY A O 1
ATOM 1349 N N . TRP A 1 167 ? -1.089 -0.248 27.161 1.00 95.88 167 TRP A N 1
ATOM 1350 C CA . TRP A 1 167 ? -2.198 0.579 26.711 1.00 95.88 167 TRP A CA 1
ATOM 1351 C C . TRP A 1 167 ? -3.524 -0.117 26.969 1.00 95.88 167 TRP A C 1
ATOM 1353 O O . TRP A 1 167 ? -3.637 -1.330 26.793 1.00 95.88 167 TRP A O 1
ATOM 1363 N N . LEU A 1 168 ? -4.525 0.680 27.317 1.00 96.12 168 LEU A N 1
ATOM 1364 C CA . LEU A 1 168 ? -5.927 0.312 27.388 1.00 96.12 168 LEU A CA 1
ATOM 1365 C C . LEU A 1 168 ? -6.713 1.206 26.431 1.00 96.12 168 LEU A C 1
ATOM 1367 O O . LEU A 1 168 ? -6.672 2.428 26.549 1.00 96.12 168 LEU A O 1
ATOM 1371 N N . LEU A 1 169 ? -7.443 0.586 25.513 1.00 96.81 169 LEU A N 1
ATOM 1372 C CA . LEU A 1 169 ? -8.498 1.200 24.722 1.00 96.81 169 LEU A CA 1
ATOM 1373 C C . LEU A 1 169 ? -9.840 0.693 25.246 1.00 96.81 169 LEU A C 1
ATOM 1375 O O . LEU A 1 169 ? -10.077 -0.515 25.278 1.00 96.81 169 LEU A O 1
ATOM 1379 N N . LYS A 1 170 ? -10.736 1.611 25.591 1.00 96.38 170 LYS A N 1
ATOM 1380 C CA . LYS A 1 170 ? -12.139 1.314 25.873 1.00 96.38 170 LYS A CA 1
ATOM 1381 C C . LYS A 1 170 ? -13.022 2.152 24.959 1.00 96.38 170 LYS A C 1
ATOM 1383 O O . LYS A 1 170 ? -12.903 3.374 24.951 1.00 96.38 170 LYS A O 1
ATOM 1388 N N . VAL A 1 171 ? -13.902 1.498 24.210 1.00 95.00 171 VAL A N 1
ATOM 1389 C CA . VAL A 1 171 ? -14.877 2.151 23.330 1.00 95.00 171 VAL A CA 1
ATOM 1390 C C . VAL A 1 171 ? -16.274 1.720 23.742 1.00 95.00 171 VAL A C 1
ATOM 1392 O O . VAL A 1 171 ? -16.582 0.529 23.708 1.00 95.00 171 VAL A O 1
ATOM 1395 N N . ASP A 1 172 ? -17.101 2.677 24.152 1.00 92.50 172 ASP A N 1
ATOM 1396 C CA . ASP A 1 172 ? -18.511 2.423 24.445 1.00 92.50 172 ASP A CA 1
ATOM 1397 C C . ASP A 1 172 ? -19.286 2.187 23.145 1.00 92.50 172 ASP A C 1
ATOM 1399 O O . ASP A 1 172 ? -19.170 2.969 22.200 1.00 92.50 172 ASP A O 1
ATOM 1403 N N . LEU A 1 173 ? -20.052 1.099 23.088 1.00 91.50 173 LEU A N 1
ATOM 1404 C CA . LEU A 1 173 ? -20.815 0.714 21.900 1.00 91.50 173 LEU A CA 1
ATOM 1405 C C . LEU A 1 173 ? -22.303 1.065 22.020 1.00 91.50 173 LEU A C 1
ATOM 1407 O O . LEU A 1 173 ? -23.021 1.010 21.019 1.00 91.50 173 LEU A O 1
ATOM 1411 N N . ARG A 1 174 ? -22.777 1.422 23.217 1.00 88.62 174 ARG A N 1
ATOM 1412 C CA . ARG A 1 174 ? -24.179 1.787 23.459 1.00 88.62 174 ARG A CA 1
ATOM 1413 C C . ARG A 1 174 ? -24.504 3.086 22.729 1.00 88.62 174 ARG A C 1
ATOM 1415 O O . ARG A 1 174 ? -23.678 3.993 22.685 1.00 88.62 174 ARG A O 1
ATOM 1422 N N . GLY A 1 175 ? -25.679 3.161 22.109 1.00 83.00 175 GLY A N 1
ATOM 1423 C CA . GLY A 1 175 ? -26.069 4.329 21.320 1.00 83.00 175 GLY A CA 1
ATOM 1424 C C . GLY A 1 175 ? -25.281 4.509 20.016 1.00 83.00 175 GLY A C 1
ATOM 1425 O O . GLY A 1 175 ? -25.474 5.510 19.333 1.00 83.00 175 GLY A O 1
ATOM 1426 N N . THR A 1 176 ? -24.417 3.558 19.645 1.00 87.50 176 THR A N 1
ATOM 1427 C CA . THR A 1 176 ? -23.720 3.546 18.350 1.00 87.50 176 THR A CA 1
ATOM 1428 C C . THR A 1 176 ? -24.411 2.586 17.387 1.00 87.50 176 THR A C 1
ATOM 1430 O O . THR A 1 176 ? -25.186 1.712 17.784 1.00 87.50 176 THR A O 1
ATOM 1433 N N . ASN A 1 177 ? -24.066 2.650 16.102 1.00 87.50 177 ASN A N 1
ATOM 1434 C CA . ASN A 1 177 ? -24.521 1.651 15.128 1.00 87.50 177 ASN A CA 1
ATOM 1435 C C . ASN A 1 177 ? -23.998 0.218 15.401 1.00 87.50 177 ASN A C 1
ATOM 1437 O O . ASN A 1 177 ? -24.404 -0.718 14.710 1.00 87.50 177 ASN A O 1
ATOM 1441 N N . LEU A 1 178 ? -23.115 0.033 16.389 1.00 90.81 178 LEU A N 1
ATOM 1442 C CA . LEU A 1 178 ? -22.551 -1.253 16.807 1.00 90.81 178 LEU A CA 1
ATOM 1443 C C . LEU A 1 178 ? -23.246 -1.852 18.042 1.00 90.81 178 LEU A C 1
ATOM 1445 O O . LEU A 1 178 ? -22.868 -2.941 18.473 1.00 90.81 178 LEU A O 1
ATOM 1449 N N . GLU A 1 179 ? -24.279 -1.202 18.588 1.00 89.25 179 GLU A N 1
ATOM 1450 C CA . GLU A 1 179 ? -24.992 -1.657 19.793 1.00 89.25 179 GLU A CA 1
ATOM 1451 C C . GLU A 1 179 ? -25.530 -3.098 19.662 1.00 89.25 179 GLU A C 1
ATOM 1453 O O . GLU A 1 179 ? -25.454 -3.901 20.591 1.00 89.25 179 GLU A O 1
ATOM 1458 N N . GLY A 1 180 ? -25.974 -3.500 18.466 1.00 89.62 180 GLY A N 1
ATOM 1459 C CA . GLY A 1 180 ? -26.442 -4.868 18.203 1.00 89.62 180 GLY A CA 1
ATOM 1460 C C . GLY A 1 180 ? -25.365 -5.962 18.309 1.00 89.62 180 GLY A C 1
ATOM 1461 O O . GLY A 1 180 ? -25.689 -7.145 18.231 1.00 89.62 180 GLY A O 1
ATOM 1462 N N . ARG A 1 181 ? -24.089 -5.593 18.479 1.00 90.62 181 ARG A N 1
ATOM 1463 C CA . ARG A 1 181 ? -22.924 -6.496 18.494 1.00 90.62 181 ARG A CA 1
ATOM 1464 C C . ARG A 1 181 ? -22.219 -6.542 19.856 1.00 90.62 181 ARG A C 1
ATOM 1466 O O . ARG A 1 181 ? -21.076 -6.976 19.944 1.00 90.62 181 ARG A O 1
ATOM 1473 N N . MET A 1 182 ? -22.902 -6.122 20.919 1.00 91.75 182 MET A N 1
ATOM 1474 C CA . MET A 1 182 ? -22.363 -6.017 22.283 1.00 91.75 182 MET A CA 1
ATOM 1475 C C . MET A 1 182 ? -22.312 -7.332 23.079 1.00 91.75 182 MET A C 1
ATOM 1477 O O . MET A 1 182 ? -22.059 -7.298 24.281 1.00 91.75 182 MET A O 1
ATOM 1481 N N . ALA A 1 183 ? -22.582 -8.483 22.457 1.00 91.69 183 ALA A N 1
ATOM 1482 C CA . ALA A 1 183 ? -22.506 -9.764 23.154 1.00 91.69 183 ALA A CA 1
ATOM 1483 C C . ALA A 1 183 ? -21.069 -10.039 23.622 1.00 91.69 183 ALA A C 1
ATOM 1485 O O . ALA A 1 183 ? -20.128 -9.902 22.837 1.00 91.69 183 ALA A O 1
ATOM 1486 N N . ASP A 1 184 ? -20.922 -10.450 24.884 1.00 95.19 184 ASP A N 1
ATOM 1487 C CA . ASP A 1 184 ? -19.619 -10.734 25.478 1.00 95.19 184 ASP A CA 1
ATOM 1488 C C . ASP A 1 184 ? -18.857 -11.773 24.646 1.00 95.19 184 ASP A C 1
ATOM 1490 O O . ASP A 1 184 ? -19.319 -12.898 24.431 1.00 95.19 184 ASP A O 1
ATOM 1494 N N . ALA A 1 185 ? -17.680 -11.387 24.159 1.00 95.88 185 ALA A N 1
ATOM 1495 C CA . ALA A 1 185 ? -16.901 -12.199 23.237 1.00 95.88 185 ALA A CA 1
ATOM 1496 C C . ALA A 1 185 ? -15.415 -11.845 23.289 1.00 95.88 185 ALA A C 1
ATOM 1498 O O . ALA A 1 185 ? -15.034 -10.680 23.401 1.00 95.88 185 ALA A O 1
ATOM 1499 N N . LEU A 1 186 ? -14.553 -12.850 23.135 1.00 95.88 186 LEU A N 1
ATOM 1500 C CA . LEU A 1 186 ? -13.147 -12.613 22.821 1.00 95.88 186 LEU A CA 1
ATOM 1501 C C . LEU A 1 186 ? -13.034 -12.255 21.333 1.00 95.88 186 LEU A C 1
ATOM 1503 O O . LEU A 1 186 ? -13.453 -13.036 20.483 1.00 95.88 186 LEU A O 1
ATOM 1507 N N . VAL A 1 187 ? -12.454 -11.095 21.025 1.00 95.81 187 VAL A N 1
ATOM 1508 C CA . VAL A 1 187 ? -12.223 -10.646 19.644 1.00 95.81 187 VAL A CA 1
ATOM 1509 C C . VAL A 1 187 ? -10.882 -11.169 19.143 1.00 95.81 187 VAL A C 1
ATOM 1511 O O . VAL A 1 187 ? -10.808 -11.778 18.080 1.00 95.81 187 VAL A O 1
ATOM 1514 N N . GLN A 1 188 ? -9.813 -10.956 19.911 1.00 95.75 188 GLN A N 1
ATOM 1515 C CA . GLN A 1 188 ? -8.469 -11.390 19.539 1.00 95.75 188 GLN A CA 1
ATOM 1516 C C . GLN A 1 188 ? -7.576 -11.510 20.773 1.00 95.75 188 GLN A C 1
ATOM 1518 O O . GLN A 1 188 ? -7.642 -10.673 21.669 1.00 95.75 188 GLN A O 1
ATOM 1523 N N . ARG A 1 189 ? -6.689 -12.509 20.794 1.00 95.12 189 ARG A N 1
ATOM 1524 C CA . ARG A 1 189 ? -5.600 -12.619 21.774 1.00 95.12 189 ARG A CA 1
ATOM 1525 C C . ARG A 1 189 ? -4.313 -13.031 21.064 1.00 95.12 189 ARG A C 1
ATOM 1527 O O . ARG A 1 189 ? -4.340 -13.967 20.270 1.00 95.12 189 ARG A O 1
ATOM 1534 N N . THR A 1 190 ? -3.200 -12.345 21.329 1.00 91.56 190 THR A N 1
ATOM 1535 C CA . THR A 1 190 ? -1.877 -12.733 20.793 1.00 91.56 190 THR A CA 1
ATOM 1536 C C . THR A 1 190 ? -1.108 -13.621 21.762 1.00 91.56 190 THR A C 1
ATOM 1538 O O . THR A 1 190 ? -0.613 -14.669 21.357 1.00 91.56 190 THR A O 1
ATOM 1541 N N . ARG A 1 191 ? -1.020 -13.223 23.036 1.00 90.75 191 ARG A N 1
ATOM 1542 C CA . ARG A 1 191 ? -0.413 -13.979 24.143 1.00 90.75 191 ARG A CA 1
ATOM 1543 C C . ARG A 1 191 ? -1.182 -13.741 25.437 1.00 90.75 191 ARG A C 1
ATOM 1545 O O . ARG A 1 191 ? -2.048 -12.870 25.486 1.00 90.75 191 ARG A O 1
ATOM 1552 N N . GLU A 1 192 ? -0.860 -14.523 26.464 1.00 89.00 192 GLU A N 1
ATOM 1553 C CA . GLU A 1 192 ? -1.501 -14.409 27.773 1.00 89.00 192 GLU A CA 1
ATOM 1554 C C . GLU A 1 192 ? -1.267 -13.019 28.392 1.00 89.00 192 GLU A C 1
ATOM 1556 O O . GLU A 1 192 ? -0.111 -12.583 28.492 1.00 89.00 192 GLU A O 1
ATOM 1561 N N . PRO A 1 193 ? -2.346 -12.315 28.786 1.00 90.00 193 PRO A N 1
ATOM 1562 C CA . PRO A 1 193 ? -2.244 -11.025 29.447 1.00 90.00 193 PRO A CA 1
ATOM 1563 C C . PRO A 1 193 ? -1.768 -11.189 30.899 1.00 90.00 193 PRO A C 1
ATOM 1565 O O . PRO A 1 193 ? -1.877 -12.275 31.472 1.00 90.00 193 PRO A O 1
ATOM 1568 N N . PRO A 1 194 ? -1.275 -10.116 31.535 1.00 87.56 194 PRO A N 1
ATOM 1569 C CA . PRO A 1 194 ? -1.007 -10.101 32.968 1.00 87.56 194 PRO A CA 1
ATOM 1570 C C . PRO A 1 194 ? -2.237 -10.547 33.777 1.00 87.56 194 PRO A C 1
ATOM 1572 O O . PRO A 1 194 ? -3.337 -10.036 33.578 1.00 87.56 194 PRO A O 1
ATOM 1575 N N . SER A 1 195 ? -2.055 -11.490 34.697 1.00 88.69 195 SER A N 1
ATOM 1576 C CA . SER A 1 195 ? -3.091 -11.994 35.602 1.00 88.69 195 SER A CA 1
ATOM 1577 C C . SER A 1 195 ? -2.480 -12.502 36.907 1.00 88.69 195 SER A C 1
ATOM 1579 O O . SER A 1 195 ? -1.297 -12.836 36.967 1.00 88.69 195 SER A O 1
ATOM 1581 N N . GLU A 1 196 ? -3.292 -12.665 37.949 1.00 88.25 196 GLU A N 1
ATOM 1582 C CA . GLU A 1 196 ? -2.822 -13.248 39.214 1.00 88.25 196 GLU A CA 1
ATOM 1583 C C . GLU A 1 196 ? -2.181 -14.633 39.009 1.00 88.25 196 GLU A C 1
ATOM 1585 O O . GLU A 1 196 ? -1.186 -14.971 39.649 1.00 88.25 196 GLU A O 1
ATOM 1590 N N . THR A 1 197 ? -2.690 -15.409 38.045 1.00 88.38 197 THR A N 1
ATOM 1591 C CA . THR A 1 197 ? -2.206 -16.765 37.739 1.00 88.38 197 THR A CA 1
ATOM 1592 C C . THR A 1 197 ? -0.825 -16.812 37.080 1.00 88.38 197 THR A C 1
ATOM 1594 O O . THR A 1 197 ? -0.178 -17.856 37.113 1.00 88.38 197 THR A O 1
ATOM 1597 N N . ASN A 1 198 ? -0.344 -15.694 36.525 1.00 85.19 198 ASN A N 1
ATOM 1598 C CA . ASN A 1 198 ? 0.998 -15.563 35.946 1.00 85.19 198 ASN A CA 1
ATOM 1599 C C . ASN A 1 198 ? 1.851 -14.498 36.657 1.00 85.19 198 ASN A C 1
ATOM 1601 O O . ASN A 1 198 ? 2.799 -13.965 36.085 1.00 85.19 198 ASN A O 1
ATOM 1605 N N . GLY A 1 199 ? 1.526 -14.192 37.919 1.00 86.62 199 GLY A N 1
ATOM 1606 C CA . GLY A 1 199 ? 2.289 -13.241 38.727 1.00 86.62 199 GLY A CA 1
ATOM 1607 C C . GLY A 1 199 ? 2.191 -11.797 38.231 1.00 86.62 199 GLY A C 1
ATOM 1608 O O . GLY A 1 199 ? 3.133 -11.029 38.420 1.00 86.62 199 GLY A O 1
ATOM 1609 N N . ASN A 1 200 ? 1.073 -11.433 37.594 1.00 84.00 200 ASN A N 1
ATOM 1610 C CA . ASN A 1 200 ? 0.828 -10.139 36.956 1.00 84.00 200 ASN A CA 1
ATOM 1611 C C . ASN A 1 200 ? 1.844 -9.806 35.852 1.00 84.00 200 ASN A C 1
ATOM 1613 O O . ASN A 1 200 ? 2.186 -8.641 35.641 1.00 84.00 200 ASN A O 1
ATOM 1617 N N . GLN A 1 201 ? 2.308 -10.829 35.126 1.00 79.75 201 GLN A N 1
ATOM 1618 C CA . GLN A 1 201 ? 3.240 -10.690 34.009 1.00 79.75 201 GLN A CA 1
ATOM 1619 C C . GLN A 1 201 ? 2.602 -11.205 32.720 1.00 79.75 201 GLN A C 1
ATOM 1621 O O . GLN A 1 201 ? 2.274 -12.380 32.588 1.00 79.75 201 GLN A O 1
ATOM 1626 N N . GLY A 1 202 ? 2.436 -10.310 31.750 1.00 78.31 202 GLY A N 1
ATOM 1627 C CA . GLY A 1 202 ? 2.047 -10.693 30.396 1.00 78.31 202 GLY A CA 1
ATOM 1628 C C . GLY A 1 202 ? 3.231 -11.306 29.657 1.00 78.31 202 GLY A C 1
ATOM 1629 O O . GLY A 1 202 ? 4.381 -10.954 29.924 1.00 78.31 202 GLY A O 1
ATOM 1630 N N . GLY A 1 203 ? 2.961 -12.204 28.709 1.00 80.75 203 GLY A N 1
ATOM 1631 C CA . GLY A 1 203 ? 4.006 -12.650 27.783 1.00 80.75 203 GLY A CA 1
ATOM 1632 C C . GLY A 1 203 ? 4.519 -11.488 26.921 1.00 80.75 203 GLY A C 1
ATOM 1633 O O . GLY A 1 203 ? 3.809 -10.501 26.738 1.00 80.75 203 GLY A O 1
ATOM 1634 N N . ASP A 1 204 ? 5.717 -11.594 26.334 1.00 83.31 204 ASP A N 1
ATOM 1635 C CA . ASP A 1 204 ? 6.146 -10.566 25.369 1.00 83.31 204 ASP A CA 1
ATOM 1636 C C . ASP A 1 204 ? 5.118 -10.463 24.237 1.00 83.31 204 ASP A C 1
ATOM 1638 O O . ASP A 1 204 ? 4.564 -11.482 23.822 1.00 83.31 204 ASP A O 1
ATOM 1642 N N . ASP A 1 205 ? 4.888 -9.273 23.692 1.00 88.31 205 ASP A N 1
ATOM 1643 C CA . ASP A 1 205 ? 3.965 -9.090 22.568 1.00 88.31 205 ASP A CA 1
ATOM 1644 C C . ASP A 1 205 ? 2.475 -9.377 22.907 1.00 88.31 205 ASP A C 1
ATOM 1646 O O . ASP A 1 205 ? 1.666 -9.648 22.007 1.00 88.31 205 ASP A O 1
ATOM 1650 N N . TRP A 1 206 ? 2.086 -9.348 24.193 1.00 93.25 206 TRP A N 1
ATOM 1651 C CA . TRP A 1 206 ? 0.712 -9.629 24.627 1.00 93.25 206 TRP A CA 1
ATOM 1652 C C . TRP A 1 206 ? -0.271 -8.527 24.225 1.00 93.25 206 TRP A C 1
ATOM 1654 O O . TRP A 1 206 ? -0.006 -7.330 24.321 1.00 93.25 206 TRP A O 1
ATOM 1664 N N . MET A 1 207 ? -1.443 -8.966 23.786 1.00 96.06 207 MET A N 1
ATOM 1665 C CA . MET A 1 207 ? -2.587 -8.140 23.447 1.00 96.06 207 MET A CA 1
ATOM 1666 C C . MET A 1 207 ? -3.843 -8.991 23.597 1.00 96.06 207 MET A C 1
ATOM 1668 O O . MET A 1 207 ? -3.874 -10.134 23.133 1.00 96.06 207 MET A O 1
ATOM 1672 N N . GLU A 1 208 ? -4.882 -8.423 24.192 1.00 96.81 208 GLU A N 1
ATOM 1673 C CA . GLU A 1 208 ? -6.223 -8.990 24.245 1.00 96.81 208 GLU A CA 1
ATOM 1674 C C . GLU A 1 208 ? -7.240 -7.918 23.855 1.00 96.81 208 GLU A C 1
ATOM 1676 O O . GLU A 1 208 ? -7.189 -6.793 24.338 1.00 96.81 208 GLU A O 1
ATOM 1681 N N . CYS A 1 209 ? -8.165 -8.266 22.971 1.00 97.88 209 CYS A N 1
ATOM 1682 C CA . CYS A 1 209 ? -9.319 -7.459 22.613 1.00 97.88 209 CYS A CA 1
ATOM 1683 C C . CYS A 1 209 ? -10.579 -8.288 22.846 1.00 97.88 209 CYS A C 1
ATOM 1685 O O . CYS A 1 209 ? -10.648 -9.450 22.438 1.00 97.88 209 CYS A O 1
ATOM 1687 N N . SER A 1 210 ? -11.576 -7.706 23.498 1.00 97.69 210 SER A N 1
ATOM 1688 C CA . SER A 1 210 ? -12.834 -8.373 23.828 1.00 97.69 210 SER A CA 1
ATOM 1689 C C . SER A 1 210 ? -13.993 -7.388 23.831 1.00 97.69 210 SER A C 1
ATOM 1691 O O . SER A 1 210 ? -13.796 -6.188 24.008 1.00 97.69 210 SER A O 1
ATOM 1693 N N . ILE A 1 211 ? -15.200 -7.907 23.651 1.00 97.69 211 ILE A N 1
ATOM 1694 C CA . ILE A 1 211 ? -16.435 -7.207 23.973 1.00 97.69 211 ILE A CA 1
ATOM 1695 C C . ILE A 1 211 ? -16.838 -7.636 25.374 1.00 97.69 211 ILE A C 1
ATOM 1697 O O . ILE A 1 211 ? -16.945 -8.837 25.628 1.00 97.69 211 ILE A O 1
ATOM 1701 N N . LYS A 1 212 ? -17.003 -6.669 26.275 1.00 95.12 212 LYS A N 1
ATOM 1702 C CA . LYS A 1 212 ? -17.480 -6.888 27.645 1.00 95.12 212 LYS A CA 1
ATOM 1703 C C . LYS A 1 212 ? -18.285 -5.684 28.102 1.00 95.12 212 LYS A C 1
ATOM 1705 O O . LYS A 1 212 ? -17.860 -4.547 27.896 1.00 95.12 212 LYS A O 1
ATOM 1710 N N . GLU A 1 213 ? -19.426 -5.935 28.737 1.00 91.81 213 GLU A N 1
ATOM 1711 C CA . GLU A 1 213 ? -20.257 -4.895 29.370 1.00 91.81 213 GLU A CA 1
ATOM 1712 C C . GLU A 1 213 ? -20.648 -3.750 28.411 1.00 91.81 213 GLU A C 1
ATOM 1714 O O . GLU A 1 213 ? -20.643 -2.570 28.769 1.00 91.81 213 GLU A O 1
ATOM 1719 N N . GLY A 1 214 ? -20.958 -4.088 27.155 1.00 91.69 214 GLY A N 1
ATOM 1720 C CA . GLY A 1 214 ? -21.333 -3.103 26.134 1.00 91.69 214 GLY A CA 1
ATOM 1721 C C . GLY A 1 214 ? -20.177 -2.247 25.611 1.00 91.69 214 GLY A C 1
ATOM 1722 O O . GLY A 1 214 ? -20.413 -1.237 24.955 1.00 91.69 214 GLY A O 1
ATOM 1723 N N . CYS A 1 215 ? -18.931 -2.632 25.889 1.00 94.75 215 CYS A N 1
ATOM 1724 C CA . CYS A 1 215 ? -17.739 -1.935 25.421 1.00 94.75 215 CYS A CA 1
ATOM 1725 C C . CYS A 1 215 ? -16.840 -2.864 24.604 1.00 94.75 215 CYS A C 1
ATOM 1727 O O . CYS A 1 215 ? -16.678 -4.037 24.943 1.00 94.75 215 CYS A O 1
ATOM 1729 N N . PHE A 1 216 ? -16.166 -2.312 23.596 1.00 96.88 216 PHE A N 1
ATOM 1730 C CA . PHE A 1 216 ? -14.933 -2.905 23.089 1.00 96.88 216 PHE A CA 1
ATOM 1731 C C . PHE A 1 216 ? -13.790 -2.537 24.039 1.00 96.88 216 PHE A C 1
ATOM 1733 O O . PHE A 1 216 ? -13.564 -1.359 24.322 1.00 96.88 216 PHE A O 1
ATOM 1740 N N . ILE A 1 217 ? -13.068 -3.541 24.529 1.00 97.50 217 ILE A N 1
ATOM 1741 C CA . ILE A 1 217 ? -11.939 -3.393 25.447 1.00 97.50 217 ILE A CA 1
ATOM 1742 C C . ILE A 1 217 ? -10.716 -4.042 24.813 1.00 97.50 217 ILE A C 1
ATOM 1744 O O . ILE A 1 217 ? -10.695 -5.256 24.613 1.00 97.50 217 ILE A O 1
ATOM 1748 N N . GLY A 1 218 ? -9.695 -3.239 24.529 1.00 97.25 218 GLY A N 1
ATOM 1749 C CA . GLY A 1 218 ? -8.399 -3.693 24.044 1.00 97.25 218 GLY A CA 1
ATOM 1750 C C . GLY A 1 218 ? -7.286 -3.327 25.015 1.00 97.25 218 GLY A C 1
ATOM 1751 O O . GLY A 1 218 ? -7.137 -2.162 25.363 1.00 97.25 218 GLY A O 1
ATOM 1752 N N . ALA A 1 219 ? -6.491 -4.302 25.436 1.00 96.75 219 ALA A N 1
ATOM 1753 C CA . ALA A 1 219 ? -5.346 -4.110 26.314 1.00 96.75 219 ALA A CA 1
ATOM 1754 C C . ALA A 1 219 ? -4.102 -4.772 25.717 1.00 96.75 219 ALA A C 1
ATOM 1756 O O . ALA A 1 219 ? -4.205 -5.811 25.062 1.00 96.75 219 ALA A O 1
ATOM 1757 N N . GLY A 1 220 ? -2.926 -4.189 25.927 1.00 95.25 220 GLY A N 1
ATOM 1758 C CA . GLY A 1 220 ? -1.679 -4.767 25.431 1.00 95.25 220 GLY A CA 1
ATOM 1759 C C . GLY A 1 220 ? -0.435 -4.058 25.937 1.00 95.25 220 GLY A C 1
ATOM 1760 O O . GLY A 1 220 ? -0.515 -3.019 26.592 1.00 95.25 220 GLY A O 1
ATOM 1761 N N . ASP A 1 221 ? 0.722 -4.622 25.605 1.00 93.69 221 ASP A N 1
ATOM 1762 C CA . ASP A 1 221 ? 2.032 -4.086 25.981 1.00 93.69 221 ASP A CA 1
ATOM 1763 C C . ASP A 1 221 ? 2.313 -2.669 25.400 1.00 93.69 221 ASP A C 1
ATOM 1765 O O . ASP A 1 221 ? 1.539 -2.152 24.580 1.00 93.69 221 ASP A O 1
ATOM 1769 N N . PRO A 1 222 ? 3.429 -2.000 25.770 1.00 93.31 222 PRO A N 1
ATOM 1770 C CA . PRO A 1 222 ? 3.701 -0.612 25.378 1.00 93.31 222 PRO A CA 1
ATOM 1771 C C . PRO A 1 222 ? 3.740 -0.343 23.865 1.00 93.31 222 PRO A C 1
ATOM 1773 O O . PRO A 1 222 ? 3.610 0.810 23.451 1.00 93.31 222 PRO A O 1
ATOM 1776 N N . ARG A 1 223 ? 3.924 -1.372 23.026 1.00 92.44 223 ARG A N 1
ATOM 1777 C CA . ARG A 1 223 ? 3.978 -1.271 21.558 1.00 92.44 223 ARG A CA 1
ATOM 1778 C C . ARG A 1 223 ? 2.656 -1.644 20.877 1.00 92.44 223 ARG A C 1
ATOM 1780 O O . ARG A 1 223 ? 2.591 -1.635 19.646 1.00 92.44 223 ARG A O 1
ATOM 1787 N N . LYS A 1 224 ? 1.597 -1.948 21.636 1.00 94.12 224 LYS A N 1
ATOM 1788 C CA . LYS A 1 224 ? 0.342 -2.499 21.098 1.00 94.12 224 LYS A CA 1
ATOM 1789 C C . LYS A 1 224 ? -0.754 -1.502 20.783 1.00 94.12 224 LYS A C 1
ATOM 1791 O O . LYS A 1 224 ? -1.718 -1.915 20.149 1.00 94.12 224 LYS A O 1
ATOM 1796 N N . LEU A 1 225 ? -0.601 -0.214 21.094 1.00 95.25 225 LEU A N 1
ATOM 1797 C CA . LEU A 1 225 ? -1.654 0.779 20.834 1.00 95.25 225 LEU A CA 1
ATOM 1798 C C . LEU A 1 225 ? -2.181 0.720 19.389 1.00 95.25 225 LEU A C 1
ATOM 1800 O O . LEU A 1 225 ? -3.380 0.589 19.172 1.00 95.25 225 LEU A O 1
ATOM 1804 N N . ARG A 1 226 ? -1.286 0.711 18.391 1.00 94.38 226 ARG A N 1
ATOM 1805 C CA . ARG A 1 226 ? -1.684 0.608 16.976 1.00 94.38 226 ARG A CA 1
ATOM 1806 C C . ARG A 1 226 ? -2.400 -0.707 16.655 1.00 94.38 226 ARG A C 1
ATOM 1808 O O . ARG A 1 226 ? -3.379 -0.704 15.925 1.00 94.38 226 ARG A O 1
ATOM 1815 N N . ALA A 1 227 ? -1.920 -1.827 17.195 1.00 93.38 227 ALA A N 1
ATOM 1816 C CA . ALA A 1 227 ? -2.531 -3.134 16.956 1.00 93.38 227 ALA A CA 1
ATOM 1817 C C . ALA A 1 227 ? -3.933 -3.229 17.579 1.00 93.38 227 ALA A C 1
ATOM 1819 O O . ALA A 1 227 ? -4.834 -3.797 16.970 1.00 93.38 227 ALA A O 1
ATOM 1820 N N . ILE A 1 228 ? -4.128 -2.616 18.748 1.00 97.50 228 ILE A N 1
ATOM 1821 C CA . ILE A 1 228 ? -5.423 -2.522 19.425 1.00 97.50 228 ILE A CA 1
ATOM 1822 C C . ILE A 1 228 ? -6.403 -1.666 18.606 1.00 97.50 228 ILE A C 1
ATOM 1824 O O . ILE A 1 228 ? -7.537 -2.084 18.384 1.00 97.50 228 ILE A O 1
ATOM 1828 N N . LEU A 1 229 ? -5.961 -0.505 18.107 1.00 96.81 229 LEU A N 1
ATOM 1829 C CA . LEU A 1 229 ? -6.772 0.366 17.245 1.00 96.81 229 LEU A CA 1
ATOM 1830 C C . LEU A 1 229 ? -7.187 -0.335 15.945 1.00 96.81 229 LEU A C 1
ATOM 1832 O O . LEU A 1 229 ? -8.354 -0.292 15.557 1.00 96.81 229 LEU A O 1
ATOM 1836 N N . ASN A 1 230 ? -6.248 -1.034 15.307 1.00 94.50 230 ASN A N 1
ATOM 1837 C CA . ASN A 1 230 ? -6.523 -1.846 14.126 1.00 94.50 230 ASN A CA 1
ATOM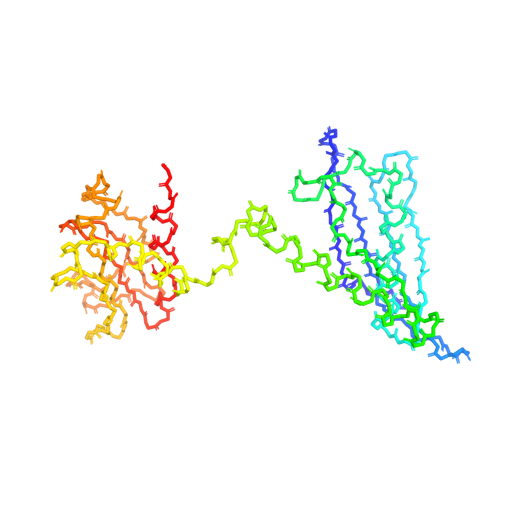 1838 C C . ASN A 1 230 ? -7.542 -2.955 14.432 1.00 94.50 230 ASN A C 1
ATOM 1840 O O . ASN A 1 230 ? -8.512 -3.119 13.697 1.00 94.50 230 ASN A O 1
ATOM 1844 N N . CYS A 1 231 ? -7.370 -3.670 15.549 1.00 95.81 231 CYS A N 1
ATOM 1845 C CA . CYS A 1 231 ? -8.297 -4.715 15.977 1.00 95.81 231 CYS A CA 1
ATOM 1846 C C . CYS A 1 231 ? -9.724 -4.171 16.133 1.00 95.81 231 CYS A C 1
ATOM 1848 O O . CYS A 1 231 ? -10.666 -4.765 15.607 1.00 95.81 231 CYS A O 1
ATOM 1850 N N . PHE A 1 232 ? -9.883 -3.006 16.772 1.00 96.62 232 PHE A N 1
ATOM 1851 C CA . PHE A 1 232 ? -11.185 -2.349 16.879 1.00 96.62 232 PHE A CA 1
ATOM 1852 C C . PHE A 1 232 ? -11.772 -2.014 15.503 1.00 96.62 232 PHE A C 1
ATOM 1854 O O . PHE A 1 232 ? -12.919 -2.363 15.229 1.00 96.62 232 PHE A O 1
ATOM 1861 N N . ARG A 1 233 ? -10.979 -1.412 14.610 1.00 94.81 233 ARG A N 1
ATOM 1862 C CA . ARG A 1 233 ? -11.392 -1.071 13.241 1.00 94.81 233 ARG A CA 1
ATOM 1863 C C . ARG A 1 233 ? -11.848 -2.284 12.436 1.00 94.81 233 ARG A C 1
ATOM 1865 O O . ARG A 1 233 ? -12.907 -2.246 11.812 1.00 94.81 233 ARG A O 1
ATOM 1872 N N . VAL A 1 234 ? -11.055 -3.354 12.436 1.00 92.56 234 VAL A N 1
ATOM 1873 C CA . VAL A 1 234 ? -11.369 -4.596 11.715 1.00 92.56 234 VAL A CA 1
ATOM 1874 C C . VAL A 1 234 ? -12.635 -5.225 12.279 1.00 92.56 234 VAL A C 1
ATOM 1876 O O . VAL A 1 234 ? -13.526 -5.596 11.518 1.00 92.56 234 VAL A O 1
ATOM 1879 N N . TRP A 1 235 ? -12.753 -5.290 13.606 1.00 95.31 235 TRP A N 1
ATOM 1880 C CA . TRP A 1 235 ? -13.945 -5.816 14.254 1.00 95.31 235 TRP A CA 1
ATOM 1881 C C . TRP A 1 235 ? -15.187 -4.982 13.913 1.00 95.31 235 TRP A C 1
ATOM 1883 O O . TRP A 1 235 ? -16.185 -5.543 13.465 1.00 95.31 235 TRP A O 1
ATOM 1893 N N . ALA A 1 236 ? -15.124 -3.656 14.033 1.00 93.25 236 ALA A N 1
ATOM 1894 C CA . ALA A 1 236 ? -16.245 -2.757 13.761 1.00 93.25 236 ALA A CA 1
ATOM 1895 C C . ALA A 1 236 ? -16.756 -2.859 12.312 1.00 93.25 236 ALA A C 1
ATOM 1897 O O . ALA A 1 236 ? -17.959 -2.751 12.083 1.00 93.25 236 ALA A O 1
ATOM 1898 N N . ARG A 1 237 ? -15.864 -3.124 11.347 1.00 89.19 237 ARG A N 1
ATOM 1899 C CA . ARG A 1 237 ? -16.197 -3.270 9.916 1.00 89.19 237 ARG A CA 1
ATOM 1900 C C . ARG A 1 237 ? -16.604 -4.690 9.502 1.00 89.19 237 ARG A C 1
ATOM 1902 O O . ARG A 1 237 ? -17.170 -4.853 8.424 1.00 89.19 237 ARG A O 1
ATOM 1909 N N . ALA A 1 238 ? -16.316 -5.710 10.313 1.00 85.62 238 ALA A N 1
ATOM 1910 C CA . ALA A 1 238 ? -16.726 -7.081 10.018 1.00 85.62 238 ALA A CA 1
ATOM 1911 C C . ALA A 1 238 ? -18.262 -7.178 9.979 1.00 85.62 238 ALA A C 1
ATOM 1913 O O . ALA A 1 238 ? -18.931 -6.704 10.900 1.00 85.62 238 ALA A O 1
ATOM 1914 N N . THR A 1 239 ? -18.787 -7.739 8.887 1.00 57.31 239 THR A N 1
ATOM 1915 C CA . THR A 1 239 ? -20.225 -7.902 8.609 1.00 57.31 239 THR A CA 1
ATOM 1916 C C . THR A 1 239 ? -20.788 -9.155 9.257 1.00 57.31 239 THR A C 1
ATOM 1918 O O . THR A 1 239 ? -20.060 -10.173 9.295 1.00 57.31 239 THR A O 1
#

Radius of gyration: 26.19 Å; chains: 1; bounding box: 58×48×66 Å

Organism: NCBI:txid43

Secondary structure (DSSP, 8-state):
-PPPEEEEEEEEETTSS-EEEEEEEPPEE-TTT--EEEEEEEE--TT-PPEEEEEEESSHHHHHHHHHHHHHHHHGGGGGGEEBTTBSS--PPPPPP--S-HHHHHHHHHHHHHHHHHHHHHHHHHTTHHHHS-HHHHHHHHHHHH-SGGGGGT--EEEEE-SSSSEEEEEE-TTSTTGGG-S-EEEEESSPPP-GGGTT-PPTT-EEEEEETTEEEEEE-TT-HHHHHHHHHHHHH--

Foldseek 3Di:
DPFDFPDKAWWQFPVRDDIKMKTKTQWDQDPPPRKIKIKIWIDDDPPDHIDIDIAIGNDRVVRRLVNLVVVQVVCVVVLVGTHGVNDSDPPRDDDDDDDPDDVVRVVSVVVVVVVCVVCVVVVCVVPVPVPPDQLVRVQVVQQVQLPDPPCVPPFAWDWDADPQGWIKIKHAQPSHPCQVVLPWFWQDWDWAAQDVVVVRDTDPFTKTWIRDPRITIIMTHNPCPSVSSVSVVVVVPDD

Sequence (239 aa):
MSQGVVARRRYDRVDGRGHVEVAFFQPEQDGETGDFRCPFEISGLEGVESIRQQAWGVDSVQALQQAMQGARVALAPHREQLRWLSDSDLGFARYVPNGFGPELDAHFERLIEQEMVRLAPAMKRQWNQEDTLSDMEWLEQWYEAQCREEWAHHQGVNIQSLDNPGWLLKVDLRGTNLEGRMADALVQRTREPPSETNGNQGGDDWMECSIKEGCFIGAGDPRKLRAILNCFRVWARAT

pLDDT: mean 86.5, std 12.9, range [38.94, 98.25]

InterPro domains:
  IPR028228 Immunity protein 53 [PF15580] (136-236)
  IPR054241 Domain of unknown function DUF6968 [PF22302] (14-93)